Protein AF-A0A2W5L369-F1 (afdb_monomer)

pLDDT: mean 90.49, std 9.31, range [53.75, 98.62]

Radius of gyration: 20.97 Å; Cα contacts (8 Å, |Δi|>4): 209; chains: 1; bounding box: 45×43×58 Å

Structure (mmCIF, N/CA/C/O backbone):
data_AF-A0A2W5L369-F1
#
_entry.id   AF-A0A2W5L369-F1
#
loop_
_atom_site.group_PDB
_atom_site.id
_atom_site.type_symbol
_atom_site.label_atom_id
_atom_site.label_alt_id
_atom_site.label_comp_id
_atom_site.label_asym_id
_atom_site.label_entity_id
_atom_site.label_seq_id
_atom_site.pdbx_PDB_ins_code
_atom_site.Cartn_x
_atom_site.Cartn_y
_atom_site.Cartn_z
_atom_site.occupancy
_atom_site.B_iso_or_equiv
_atom_site.auth_seq_id
_atom_site.auth_comp_id
_atom_site.auth_asym_id
_atom_site.auth_atom_id
_atom_site.pdbx_PDB_model_num
ATOM 1 N N . MET A 1 1 ? 18.542 -19.675 -23.258 1.00 56.66 1 MET A N 1
ATOM 2 C CA . MET A 1 1 ? 17.584 -18.811 -23.980 1.00 56.66 1 MET A CA 1
ATOM 3 C C . MET A 1 1 ? 17.726 -17.398 -23.448 1.00 56.66 1 MET A C 1
ATOM 5 O O . MET A 1 1 ? 17.830 -17.238 -22.237 1.00 56.66 1 MET A O 1
ATOM 9 N N . THR A 1 2 ? 17.793 -16.405 -24.329 1.00 80.38 2 THR A N 1
ATOM 10 C CA . THR A 1 2 ? 17.807 -14.976 -23.982 1.00 80.38 2 THR A CA 1
ATOM 11 C C . THR A 1 2 ? 16.441 -14.569 -23.425 1.00 80.38 2 THR A C 1
ATOM 13 O O . THR A 1 2 ? 15.414 -15.014 -23.936 1.00 80.38 2 THR A O 1
ATOM 16 N N . LYS A 1 3 ? 16.419 -13.773 -22.350 1.00 89.75 3 LYS A N 1
ATOM 17 C CA . LYS A 1 3 ? 15.171 -13.277 -21.749 1.00 89.75 3 LYS A CA 1
ATOM 18 C C . LYS A 1 3 ? 14.525 -12.261 -22.709 1.00 89.75 3 LYS A C 1
ATOM 20 O O . LYS A 1 3 ? 15.259 -11.412 -23.211 1.00 89.75 3 LYS A O 1
ATOM 25 N N . PRO A 1 4 ? 13.208 -12.322 -22.982 1.00 94.25 4 PRO A N 1
ATOM 26 C CA . PRO A 1 4 ? 12.527 -11.275 -23.741 1.00 94.25 4 PRO A CA 1
ATOM 27 C C . PRO A 1 4 ? 12.642 -9.938 -23.004 1.00 94.25 4 PRO A C 1
ATOM 29 O O . PRO A 1 4 ? 12.399 -9.899 -21.799 1.00 94.25 4 PRO A O 1
ATOM 32 N N . ILE A 1 5 ? 12.996 -8.868 -23.713 1.00 96.56 5 ILE A N 1
ATOM 33 C CA . ILE A 1 5 ? 13.105 -7.507 -23.168 1.00 96.56 5 ILE A CA 1
ATOM 34 C C . ILE A 1 5 ? 11.954 -6.670 -23.730 1.00 96.56 5 ILE A C 1
ATOM 36 O O . ILE A 1 5 ? 11.619 -6.795 -24.911 1.00 96.56 5 ILE A O 1
ATOM 40 N N . LEU A 1 6 ? 11.321 -5.853 -22.889 1.00 96.44 6 LEU A N 1
ATOM 41 C CA . LEU A 1 6 ? 10.297 -4.907 -23.326 1.00 96.44 6 LEU A CA 1
ATOM 42 C C . LEU A 1 6 ? 10.905 -3.782 -24.172 1.00 96.44 6 LEU A C 1
ATOM 44 O O . LEU A 1 6 ? 12.043 -3.380 -23.930 1.00 96.44 6 LEU A O 1
ATOM 48 N N . PRO A 1 7 ? 10.144 -3.203 -25.116 1.00 96.19 7 PRO A N 1
ATOM 49 C CA . PRO A 1 7 ? 10.520 -1.925 -25.704 1.00 96.19 7 PRO A CA 1
ATOM 50 C C . PRO A 1 7 ? 10.733 -0.868 -24.615 1.00 96.19 7 PRO A C 1
ATOM 52 O O . PRO A 1 7 ? 9.966 -0.804 -23.652 1.00 96.19 7 PRO A O 1
ATOM 55 N N . GLY A 1 8 ? 11.747 -0.018 -24.788 1.00 94.94 8 GLY A N 1
ATOM 56 C CA . GLY A 1 8 ? 12.106 0.999 -23.794 1.00 94.94 8 GLY A CA 1
ATOM 57 C C . GLY A 1 8 ? 10.968 1.972 -23.479 1.00 94.94 8 GLY A C 1
ATOM 58 O O . GLY A 1 8 ? 10.791 2.335 -22.323 1.00 94.94 8 GLY A O 1
ATOM 59 N N . GLU A 1 9 ? 10.146 2.328 -24.471 1.00 94.12 9 GLU A N 1
ATOM 60 C CA . GLU A 1 9 ? 8.961 3.180 -24.275 1.00 94.12 9 GLU A CA 1
ATOM 61 C C . GLU A 1 9 ? 7.914 2.530 -23.356 1.00 94.12 9 GLU A C 1
ATOM 63 O O . GLU A 1 9 ? 7.368 3.189 -22.475 1.00 94.12 9 GLU A O 1
ATOM 68 N N . VAL A 1 10 ? 7.698 1.217 -23.498 1.00 95.12 10 VAL A N 1
ATOM 69 C CA . VAL A 1 10 ? 6.780 0.452 -22.646 1.00 95.12 10 VAL A CA 1
ATOM 70 C C . VAL A 1 10 ? 7.359 0.367 -21.238 1.00 95.12 10 VAL A C 1
ATOM 72 O O . VAL A 1 10 ? 6.656 0.630 -20.271 1.00 95.12 10 VAL A O 1
ATOM 75 N N . ALA A 1 11 ? 8.646 0.029 -21.106 1.00 96.62 11 ALA A N 1
ATOM 76 C CA . ALA A 1 11 ? 9.306 -0.059 -19.805 1.00 96.62 11 ALA A CA 1
ATOM 77 C C . ALA A 1 11 ? 9.299 1.288 -19.060 1.00 96.62 11 ALA A C 1
ATOM 79 O O . ALA A 1 11 ? 9.037 1.308 -17.860 1.00 96.62 11 ALA A O 1
ATOM 80 N N . ALA A 1 12 ? 9.522 2.401 -19.766 1.00 95.81 12 ALA A N 1
ATOM 81 C CA . ALA A 1 12 ? 9.452 3.748 -19.207 1.00 95.81 12 ALA A CA 1
ATOM 82 C C . ALA A 1 12 ? 8.038 4.096 -18.718 1.00 95.81 12 ALA A C 1
ATOM 84 O O . ALA A 1 12 ? 7.892 4.566 -17.596 1.00 95.81 12 ALA A O 1
ATOM 85 N N . ALA A 1 13 ? 6.998 3.793 -19.503 1.00 95.56 13 ALA A N 1
ATOM 86 C CA . ALA A 1 13 ? 5.615 4.064 -19.110 1.00 95.56 13 ALA A CA 1
ATOM 87 C C . ALA A 1 13 ? 5.177 3.285 -17.853 1.00 95.56 13 ALA A C 1
ATOM 89 O O . ALA A 1 13 ? 4.389 3.787 -17.063 1.00 95.56 13 ALA A O 1
ATOM 90 N N . ILE A 1 14 ? 5.684 2.065 -17.641 1.00 95.81 14 ILE A N 1
ATOM 91 C CA . ILE A 1 14 ? 5.319 1.237 -16.475 1.00 95.81 14 ILE A CA 1
ATOM 92 C C . ILE A 1 14 ? 5.879 1.791 -15.163 1.00 95.81 14 ILE A C 1
ATOM 94 O O . ILE A 1 14 ? 5.264 1.603 -14.111 1.00 95.81 14 ILE A O 1
ATOM 98 N N . VAL A 1 15 ? 7.050 2.427 -15.211 1.00 95.56 15 VAL A N 1
ATOM 99 C CA . VAL A 1 15 ? 7.723 2.964 -14.021 1.00 95.56 15 VAL A CA 1
ATOM 100 C C . VAL A 1 15 ? 7.412 4.439 -13.767 1.00 95.56 15 VAL A C 1
ATOM 102 O O . VAL A 1 15 ? 7.758 4.955 -12.708 1.00 95.56 15 VAL A O 1
ATOM 105 N N . ASP A 1 16 ? 6.770 5.114 -14.722 1.00 93.94 16 ASP A N 1
ATOM 106 C CA . ASP A 1 16 ? 6.382 6.516 -14.612 1.00 93.94 16 ASP A CA 1
ATOM 107 C C . ASP A 1 16 ? 5.050 6.656 -13.848 1.00 93.94 16 ASP A C 1
ATOM 109 O O . ASP A 1 16 ? 4.009 6.237 -14.361 1.00 93.94 16 ASP A O 1
ATOM 113 N N . PRO A 1 17 ? 5.027 7.267 -12.647 1.00 91.12 17 PRO A N 1
ATOM 114 C CA . PRO A 1 17 ? 3.786 7.484 -11.907 1.00 91.12 17 PRO A CA 1
ATOM 115 C C . PRO A 1 17 ? 2.778 8.360 -12.670 1.00 91.12 17 PRO A C 1
ATOM 117 O O . PRO A 1 17 ? 1.572 8.158 -12.526 1.00 91.12 17 PRO A O 1
ATOM 120 N N . VAL A 1 18 ? 3.232 9.285 -13.526 1.00 91.88 18 VAL A N 1
ATOM 121 C CA . VAL A 1 18 ? 2.346 10.162 -14.313 1.00 91.88 18 VAL A CA 1
ATOM 122 C C . VAL A 1 18 ? 1.534 9.355 -15.326 1.00 91.88 18 VAL A C 1
ATOM 124 O O . VAL A 1 18 ? 0.365 9.668 -15.570 1.00 91.88 18 VAL A O 1
ATOM 127 N N . ALA A 1 19 ? 2.102 8.274 -15.867 1.00 94.69 19 ALA A N 1
ATOM 128 C CA . ALA A 1 19 ? 1.412 7.406 -16.816 1.00 94.69 19 ALA A CA 1
ATOM 129 C C . ALA A 1 19 ? 0.152 6.758 -16.211 1.00 94.69 19 ALA A C 1
ATOM 131 O O . ALA A 1 19 ? -0.819 6.525 -16.928 1.00 94.69 19 ALA A O 1
ATOM 132 N N . TYR A 1 20 ? 0.109 6.531 -14.893 1.00 93.88 20 TYR A N 1
ATOM 133 C CA . TYR A 1 20 ? -1.069 5.974 -14.212 1.00 93.88 20 TYR A CA 1
ATOM 134 C C . TYR A 1 20 ? -2.235 6.971 -14.119 1.00 93.88 20 TYR A C 1
ATOM 136 O O . TYR A 1 20 ? -3.388 6.549 -14.044 1.00 93.88 20 TYR A O 1
ATOM 144 N N . GLY A 1 21 ? -1.957 8.279 -14.197 1.00 92.69 21 GLY A N 1
ATOM 145 C CA . GLY A 1 21 ? -2.976 9.315 -14.400 1.00 92.69 21 GLY A CA 1
ATOM 146 C C . GLY A 1 21 ? -3.446 9.427 -15.858 1.00 92.69 21 GLY A C 1
ATOM 147 O O . GLY A 1 21 ? -4.529 9.939 -16.128 1.00 92.69 21 GLY A O 1
ATOM 148 N N . GLN A 1 22 ? -2.663 8.906 -16.807 1.00 95.12 22 GLN A N 1
ATOM 149 C CA . GLN A 1 22 ? -2.964 8.873 -18.242 1.00 95.12 22 GLN A CA 1
ATOM 150 C C . GLN A 1 22 ? -3.553 7.513 -18.643 1.00 95.12 22 GLN A C 1
ATOM 152 O O . GLN A 1 22 ? -2.982 6.772 -19.447 1.00 95.12 22 GLN A O 1
ATOM 157 N N . TRP A 1 23 ? -4.712 7.196 -18.058 1.00 93.69 23 TRP A N 1
ATOM 158 C CA . TRP A 1 23 ? -5.336 5.869 -18.078 1.00 93.69 23 TRP A CA 1
ATOM 159 C C . TRP A 1 23 ? -5.328 5.176 -19.450 1.00 93.69 23 TRP A C 1
ATOM 161 O O . TRP A 1 23 ? -4.800 4.071 -19.573 1.00 93.69 23 TRP A O 1
ATOM 171 N N . ASP A 1 24 ? -5.866 5.826 -20.487 1.00 97.31 24 ASP A N 1
ATOM 172 C CA . ASP A 1 24 ? -6.003 5.219 -21.817 1.00 97.31 24 ASP A CA 1
ATOM 173 C C . ASP A 1 24 ? -4.640 4.912 -22.455 1.00 97.31 24 ASP A C 1
ATOM 175 O O . ASP A 1 24 ? -4.414 3.803 -22.941 1.00 97.31 24 ASP A O 1
ATOM 179 N N . ALA A 1 25 ? -3.694 5.853 -22.376 1.00 96.06 25 ALA A N 1
ATOM 180 C CA . ALA A 1 25 ? -2.364 5.694 -22.957 1.00 96.06 25 ALA A CA 1
ATOM 181 C C . ALA A 1 25 ? -1.589 4.537 -22.304 1.00 96.06 25 ALA A C 1
ATOM 183 O O . ALA A 1 25 ? -1.001 3.706 -23.001 1.00 96.06 25 ALA A O 1
ATOM 184 N N . LEU A 1 26 ? -1.624 4.433 -20.970 1.00 97.06 26 LEU A N 1
ATOM 185 C CA . LEU A 1 26 ? -1.004 3.314 -20.258 1.00 97.06 26 LEU A CA 1
ATOM 186 C C . LEU A 1 26 ? -1.695 1.984 -20.597 1.00 97.06 26 LEU A C 1
ATOM 188 O O . LEU A 1 26 ? -1.032 0.960 -20.791 1.00 97.06 26 LEU A O 1
ATOM 192 N N . HIS A 1 27 ? -3.025 1.980 -20.701 1.00 97.12 27 HIS A N 1
ATOM 193 C CA . HIS A 1 27 ? -3.785 0.779 -21.033 1.00 97.12 27 HIS A CA 1
ATOM 194 C C . HIS A 1 27 ? -3.509 0.265 -22.449 1.00 97.12 27 HIS A C 1
ATOM 196 O O . HIS A 1 27 ? -3.454 -0.958 -22.626 1.00 97.12 27 HIS A O 1
AT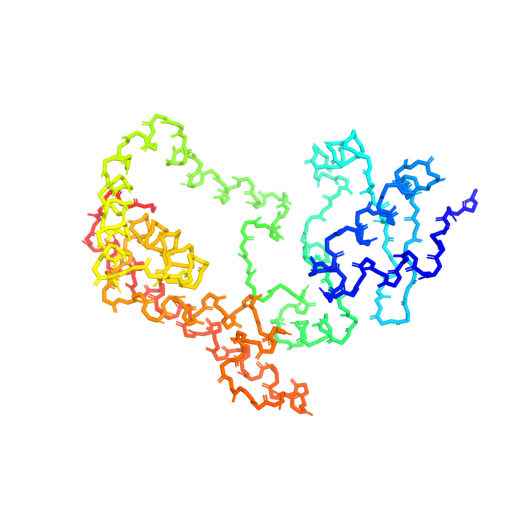OM 202 N N . ASP A 1 28 ? -3.265 1.148 -23.417 1.00 97.38 28 ASP A N 1
ATOM 203 C CA . ASP A 1 28 ? -2.837 0.780 -24.769 1.00 97.38 28 ASP A CA 1
ATOM 204 C C . ASP A 1 28 ? -1.466 0.086 -24.755 1.00 97.38 28 ASP A C 1
ATOM 206 O O . ASP A 1 28 ? -1.302 -0.988 -25.347 1.00 97.38 28 ASP A O 1
ATOM 210 N N . GLN A 1 29 ? -0.501 0.620 -23.998 1.00 96.25 29 GLN A N 1
ATOM 211 C CA . GLN A 1 29 ? 0.820 0.000 -23.824 1.00 96.25 29 GLN A CA 1
ATOM 212 C C . GLN A 1 29 ? 0.717 -1.373 -23.143 1.00 96.25 29 GLN A C 1
ATOM 214 O O . GLN A 1 29 ? 1.307 -2.361 -23.593 1.00 96.25 29 GLN A O 1
ATOM 219 N N . LEU A 1 30 ? -0.099 -1.482 -22.091 1.00 97.00 30 LEU A N 1
ATOM 220 C CA . LEU A 1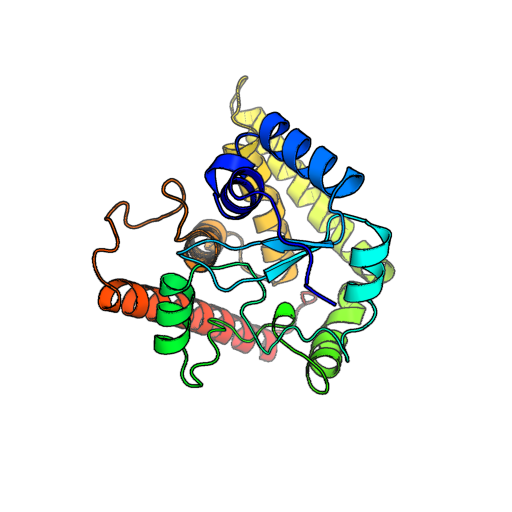 30 ? -0.361 -2.749 -21.408 1.00 97.00 30 LEU A CA 1
ATOM 221 C C . LEU A 1 30 ? -1.095 -3.754 -22.311 1.00 97.00 30 LEU A C 1
ATOM 223 O O . LEU A 1 30 ? -0.846 -4.959 -22.224 1.00 97.00 30 LEU A O 1
ATOM 227 N N . ALA A 1 31 ? -1.996 -3.297 -23.185 1.00 97.56 31 ALA A N 1
ATOM 228 C CA . ALA A 1 31 ? -2.680 -4.146 -24.157 1.00 97.56 31 ALA A CA 1
ATOM 229 C C . ALA A 1 31 ? -1.704 -4.696 -25.199 1.00 97.56 31 ALA A C 1
ATOM 231 O O . ALA A 1 31 ? -1.719 -5.901 -25.480 1.00 97.56 31 ALA A O 1
ATOM 232 N N . TRP A 1 32 ? -0.810 -3.847 -25.704 1.00 96.50 32 TRP A N 1
ATOM 233 C CA . TRP A 1 32 ? 0.281 -4.270 -26.570 1.00 96.50 32 TRP A CA 1
ATOM 234 C C . TRP A 1 32 ? 1.178 -5.302 -25.873 1.00 96.50 32 TRP A C 1
ATOM 236 O O . TRP A 1 32 ? 1.413 -6.379 -26.431 1.00 96.50 32 TRP A O 1
ATOM 246 N N . ALA A 1 33 ? 1.600 -5.042 -24.629 1.00 97.06 33 ALA A N 1
ATOM 247 C CA . ALA A 1 33 ? 2.445 -5.955 -23.861 1.00 97.06 33 ALA A CA 1
ATOM 248 C C . ALA A 1 33 ? 1.763 -7.319 -23.669 1.00 97.06 33 ALA A C 1
ATOM 250 O O . ALA A 1 33 ? 2.350 -8.347 -24.000 1.00 97.06 33 ALA A O 1
ATOM 251 N N . ARG A 1 34 ? 0.480 -7.361 -23.280 1.00 97.38 34 ARG A N 1
ATOM 252 C CA . ARG A 1 34 ? -0.299 -8.617 -23.182 1.00 97.38 34 ARG A CA 1
ATOM 253 C C . ARG A 1 34 ? -0.313 -9.427 -24.479 1.00 97.38 34 ARG A C 1
ATOM 255 O O . ARG A 1 34 ? -0.271 -10.665 -24.443 1.00 97.38 34 ARG A O 1
ATOM 262 N N . ALA A 1 35 ? -0.406 -8.741 -25.616 1.00 97.31 35 ALA A N 1
ATOM 263 C CA . ALA A 1 35 ? -0.508 -9.364 -26.929 1.00 97.31 35 ALA A CA 1
ATOM 264 C C . ALA A 1 35 ? 0.847 -9.824 -27.488 1.00 97.31 35 ALA A C 1
ATOM 266 O O . ALA A 1 35 ? 0.908 -10.870 -28.135 1.00 97.31 35 ALA A O 1
ATOM 267 N N . LYS A 1 36 ? 1.918 -9.052 -27.269 1.00 96.69 36 LYS A N 1
ATOM 268 C CA . LYS A 1 36 ? 3.211 -9.218 -27.958 1.00 96.69 36 LYS A CA 1
ATOM 269 C C . LYS A 1 36 ? 4.355 -9.660 -27.049 1.00 96.69 36 LYS A C 1
ATOM 271 O O . LYS A 1 36 ? 5.227 -10.391 -27.506 1.00 96.69 36 LYS A O 1
ATOM 276 N N . ALA A 1 37 ? 4.338 -9.258 -25.783 1.00 96.12 37 ALA A N 1
ATOM 277 C CA . ALA A 1 37 ? 5.391 -9.520 -24.804 1.00 96.12 37 ALA A CA 1
ATOM 278 C C . ALA A 1 37 ? 4.794 -9.766 -23.399 1.00 96.12 37 ALA A C 1
ATOM 280 O O . ALA A 1 37 ? 5.072 -9.012 -22.468 1.00 96.12 37 ALA A O 1
ATOM 281 N N . PRO A 1 38 ? 3.934 -10.793 -23.225 1.00 96.44 38 PRO A N 1
ATOM 282 C CA . PRO A 1 38 ? 3.125 -10.940 -22.012 1.00 96.44 38 PRO A CA 1
ATOM 283 C C . PRO A 1 38 ? 3.928 -11.196 -20.732 1.00 96.44 38 PRO A C 1
ATOM 285 O O . PRO A 1 38 ? 3.430 -10.921 -19.638 1.00 96.44 38 PRO A O 1
ATOM 288 N N . LEU A 1 39 ? 5.143 -11.719 -20.907 1.00 97.62 39 LEU A N 1
ATOM 289 C CA . LEU A 1 39 ? 6.163 -11.918 -19.892 1.00 97.62 39 LEU A CA 1
ATOM 290 C C . LEU A 1 39 ? 7.509 -11.485 -20.486 1.00 97.62 39 LEU A C 1
ATOM 292 O O . LEU A 1 39 ? 8.083 -12.191 -21.320 1.00 97.62 39 LEU A O 1
ATOM 296 N N . ALA A 1 40 ? 7.993 -10.318 -20.078 1.00 97.94 40 ALA A N 1
ATOM 297 C CA . ALA A 1 40 ? 9.246 -9.742 -20.554 1.00 97.94 40 ALA A CA 1
ATOM 298 C C . ALA A 1 40 ? 9.901 -8.900 -19.454 1.00 97.94 40 ALA A C 1
ATOM 300 O O . ALA A 1 40 ? 9.239 -8.477 -18.509 1.00 97.94 40 ALA A O 1
ATOM 301 N N . VAL A 1 41 ? 11.208 -8.687 -19.558 1.00 98.19 41 VAL A N 1
ATOM 302 C CA . VAL A 1 41 ? 11.969 -7.867 -18.614 1.00 98.19 41 VAL A CA 1
ATOM 303 C C . VAL A 1 41 ? 11.807 -6.395 -18.988 1.00 98.19 41 VAL A C 1
ATOM 305 O O . VAL A 1 41 ? 12.062 -6.014 -20.130 1.00 98.19 41 VAL A O 1
ATOM 308 N N . ALA A 1 42 ? 11.380 -5.582 -18.028 1.00 97.75 42 ALA A N 1
ATOM 309 C CA . ALA A 1 42 ? 11.457 -4.132 -18.075 1.00 97.75 42 ALA A CA 1
ATOM 310 C C . ALA A 1 42 ? 12.852 -3.696 -17.612 1.00 97.75 42 ALA A C 1
ATOM 312 O O . ALA A 1 42 ? 13.304 -4.095 -16.537 1.00 97.75 42 ALA A O 1
ATOM 313 N N . GLU A 1 43 ? 13.520 -2.877 -18.418 1.00 97.38 43 GLU A N 1
ATOM 314 C CA . GLU A 1 43 ? 14.801 -2.262 -18.076 1.00 97.38 43 GLU A CA 1
ATOM 315 C C . GLU A 1 43 ? 14.640 -0.743 -18.105 1.00 97.38 43 GLU A C 1
ATOM 317 O O . GLU A 1 43 ? 14.110 -0.180 -19.063 1.00 97.38 43 GLU A O 1
ATOM 322 N N . ASN A 1 44 ? 15.089 -0.083 -17.043 1.00 96.56 44 ASN A N 1
ATOM 323 C CA . ASN A 1 44 ? 15.106 1.368 -16.916 1.00 96.56 44 ASN A CA 1
ATOM 324 C C . ASN A 1 44 ? 16.358 1.771 -16.104 1.00 96.56 44 ASN A C 1
ATOM 326 O O . ASN A 1 44 ? 16.707 1.039 -15.175 1.00 96.56 44 ASN A O 1
ATOM 330 N N . PRO A 1 45 ? 17.058 2.877 -16.432 1.00 95.56 45 PRO A N 1
ATOM 331 C CA . PRO A 1 45 ? 18.269 3.288 -15.715 1.00 95.56 45 PRO A CA 1
ATOM 332 C C . PRO A 1 45 ? 18.101 3.430 -14.196 1.00 95.56 45 PRO A C 1
ATOM 334 O O . PRO A 1 45 ? 19.014 3.048 -13.457 1.00 95.56 45 PRO A O 1
ATOM 337 N N . ASP A 1 46 ? 16.934 3.900 -13.751 1.00 95.94 46 ASP A N 1
ATOM 338 C CA . ASP A 1 46 ? 16.660 4.256 -12.356 1.00 95.94 46 ASP A CA 1
ATOM 339 C C . ASP A 1 46 ? 16.137 3.072 -11.529 1.00 95.94 46 ASP A C 1
ATOM 341 O O . ASP A 1 46 ? 16.106 3.136 -10.301 1.00 95.94 46 ASP A O 1
ATOM 345 N N . PHE A 1 47 ? 15.752 1.968 -12.177 1.00 96.75 47 PHE A N 1
ATOM 346 C CA . PHE A 1 47 ? 15.135 0.805 -11.535 1.00 96.75 47 PHE A CA 1
ATOM 347 C C . PHE A 1 47 ? 15.989 -0.455 -11.705 1.00 96.75 47 PHE A C 1
ATOM 349 O O . PHE A 1 47 ? 16.728 -0.635 -12.676 1.00 96.75 47 PHE A O 1
ATOM 356 N N . ASP A 1 48 ? 15.879 -1.380 -10.757 1.00 95.56 48 ASP A N 1
ATOM 357 C CA . ASP A 1 48 ? 16.371 -2.738 -10.973 1.00 95.56 48 ASP A CA 1
ATOM 358 C C . ASP A 1 48 ? 15.522 -3.435 -12.049 1.00 95.56 48 ASP A C 1
ATOM 360 O O . ASP A 1 48 ? 14.298 -3.307 -12.019 1.00 95.56 48 ASP A O 1
ATOM 364 N N . PRO A 1 49 ? 16.120 -4.191 -12.994 1.00 96.31 49 PRO A N 1
ATOM 365 C CA . PRO A 1 49 ? 15.346 -4.905 -14.001 1.00 96.31 49 PRO A CA 1
ATOM 366 C C . PRO A 1 49 ? 14.336 -5.864 -13.368 1.00 96.31 49 PRO A C 1
ATOM 368 O O . PRO A 1 49 ? 14.694 -6.698 -12.531 1.00 96.31 49 PRO A O 1
ATOM 371 N N . PHE A 1 50 ? 13.084 -5.799 -13.813 1.00 96.88 50 PHE A N 1
ATOM 372 C CA . PHE A 1 50 ? 11.999 -6.622 -13.281 1.00 96.88 50 PHE A CA 1
ATOM 373 C C . PHE A 1 50 ? 11.189 -7.270 -14.399 1.00 96.88 50 PHE A C 1
ATOM 375 O O . PHE A 1 50 ? 11.146 -6.794 -15.530 1.00 96.88 50 PHE A O 1
ATOM 382 N N . TRP A 1 5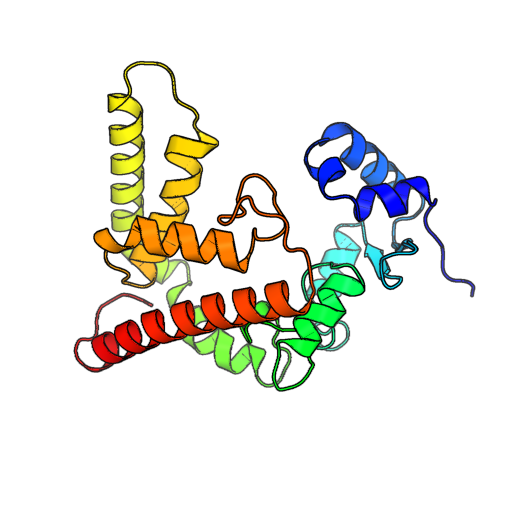1 ? 10.541 -8.392 -14.095 1.00 97.75 51 TRP A N 1
ATOM 383 C CA . TRP A 1 51 ? 9.611 -9.013 -15.033 1.00 97.75 51 TRP A CA 1
ATOM 384 C C . TRP A 1 51 ? 8.280 -8.271 -15.005 1.00 97.75 51 TRP A C 1
ATOM 386 O O . TRP A 1 51 ? 7.626 -8.221 -13.966 1.00 97.75 51 TRP A O 1
ATOM 396 N N . LEU A 1 52 ? 7.847 -7.760 -16.154 1.00 98.06 52 LEU A N 1
ATOM 397 C CA . LEU A 1 52 ? 6.470 -7.333 -16.337 1.00 98.06 52 LEU A CA 1
ATOM 398 C C . LEU A 1 52 ? 5.618 -8.556 -16.680 1.00 98.06 52 LEU A C 1
ATOM 400 O O . LEU A 1 52 ? 5.840 -9.224 -17.694 1.00 98.06 52 LEU A O 1
ATOM 404 N N . VAL A 1 53 ? 4.624 -8.823 -15.838 1.00 98.19 53 VAL A N 1
ATOM 405 C CA . VAL A 1 53 ? 3.657 -9.907 -16.021 1.00 98.19 53 VAL A CA 1
ATOM 406 C C . VAL A 1 53 ? 2.302 -9.285 -16.297 1.00 98.19 53 VAL A C 1
ATOM 408 O O . VAL A 1 53 ? 1.746 -8.595 -15.449 1.00 98.19 53 VAL A O 1
ATOM 411 N N . THR A 1 54 ? 1.762 -9.510 -17.492 1.00 97.88 54 THR A N 1
ATOM 412 C CA . THR A 1 54 ? 0.556 -8.786 -17.933 1.00 97.88 54 THR A CA 1
ATOM 413 C C . THR A 1 54 ? -0.666 -9.676 -18.137 1.00 97.88 54 THR A C 1
ATOM 415 O O . THR A 1 54 ? -1.788 -9.176 -18.252 1.00 97.88 54 THR A O 1
ATOM 418 N N . ARG A 1 55 ? -0.491 -11.003 -18.180 1.00 97.81 55 ARG A N 1
ATOM 419 C CA . ARG A 1 55 ? -1.606 -11.946 -18.312 1.00 97.81 55 ARG A CA 1
ATOM 420 C C . ARG A 1 55 ? -2.155 -12.323 -16.950 1.00 97.81 55 ARG A C 1
ATOM 422 O O . ARG A 1 55 ? -1.421 -12.765 -16.074 1.00 97.81 55 ARG A O 1
ATOM 429 N N . HIS A 1 56 ? -3.479 -12.273 -16.835 1.00 98.50 56 HIS A N 1
ATOM 430 C CA . HIS A 1 56 ? -4.201 -12.714 -15.644 1.00 98.50 56 HIS A CA 1
ATOM 431 C C . HIS A 1 56 ? -3.791 -14.126 -15.190 1.00 98.50 56 HIS A C 1
ATOM 433 O O . HIS A 1 56 ? -3.549 -14.341 -14.009 1.00 98.50 56 HIS A O 1
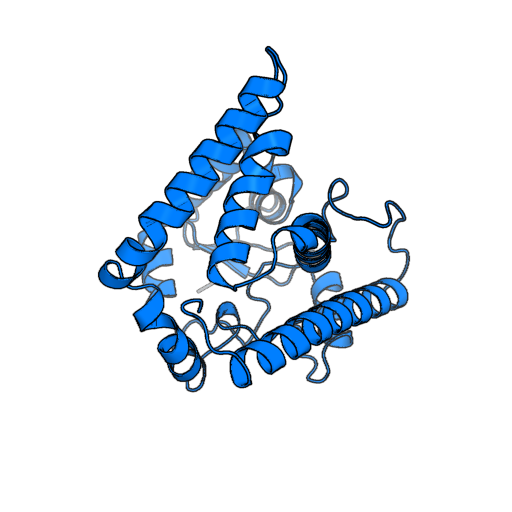ATOM 439 N N . ALA A 1 57 ? -3.677 -15.088 -16.115 1.00 98.31 57 ALA A N 1
ATOM 440 C CA . ALA A 1 57 ? -3.307 -16.463 -15.770 1.00 98.31 57 ALA A CA 1
ATOM 441 C C . ALA A 1 57 ? -1.915 -16.560 -15.117 1.00 98.31 57 ALA A C 1
ATOM 443 O O . ALA A 1 57 ? -1.755 -17.293 -14.143 1.00 98.31 57 ALA A O 1
ATOM 444 N N . ASP A 1 58 ? -0.949 -15.784 -15.612 1.00 98.38 58 ASP A N 1
ATOM 445 C CA . ASP A 1 58 ? 0.426 -15.783 -15.111 1.00 98.38 58 ASP A CA 1
ATOM 446 C C . ASP A 1 58 ? 0.513 -15.075 -13.753 1.00 98.38 58 ASP A C 1
ATOM 448 O O . ASP A 1 58 ? 1.135 -15.596 -12.830 1.00 98.38 58 ASP A O 1
ATOM 452 N N . ILE A 1 59 ? -0.196 -13.950 -13.588 1.00 98.44 59 ILE A N 1
ATOM 453 C CA . ILE A 1 59 ? -0.336 -13.260 -12.295 1.00 98.44 59 ILE A CA 1
ATOM 454 C C . ILE A 1 59 ? -0.928 -14.219 -11.256 1.00 98.44 59 ILE A C 1
ATOM 456 O O . ILE A 1 59 ? -0.355 -14.406 -10.188 1.00 98.44 59 ILE A O 1
ATOM 460 N N . MET A 1 60 ? -2.027 -14.904 -11.586 1.00 98.62 60 MET A N 1
ATOM 461 C CA . MET A 1 60 ? -2.664 -15.856 -10.673 1.00 98.62 60 MET A CA 1
ATOM 462 C C . MET A 1 60 ? -1.779 -17.062 -10.348 1.00 98.62 60 MET A C 1
ATOM 464 O O . MET A 1 60 ? -1.878 -17.594 -9.244 1.00 98.62 60 MET A O 1
ATOM 468 N N . ALA A 1 61 ? -0.952 -17.525 -11.290 1.00 98.44 61 ALA A N 1
ATOM 469 C CA . ALA A 1 61 ? 0.002 -18.601 -11.042 1.00 98.44 61 ALA A CA 1
ATOM 470 C C . ALA A 1 61 ? 1.093 -18.156 -10.055 1.00 98.44 61 ALA A C 1
ATOM 472 O O . ALA A 1 61 ? 1.365 -18.872 -9.095 1.00 98.44 61 ALA A O 1
ATOM 473 N N . ILE A 1 62 ? 1.645 -16.954 -10.247 1.00 98.12 62 ILE A N 1
ATOM 474 C CA . ILE A 1 62 ? 2.646 -16.345 -9.360 1.00 98.12 62 ILE A CA 1
ATOM 475 C C . ILE A 1 62 ? 2.071 -16.129 -7.958 1.00 98.12 62 ILE A C 1
ATOM 477 O O . ILE A 1 62 ? 2.635 -16.612 -6.980 1.00 98.12 62 ILE A O 1
ATOM 481 N N . SER A 1 63 ? 0.904 -15.487 -7.849 1.00 97.81 63 SER A N 1
ATOM 482 C CA . SER A 1 63 ? 0.271 -15.172 -6.560 1.00 97.81 63 SER A CA 1
ATOM 483 C C . SER A 1 63 ? -0.126 -16.406 -5.739 1.00 97.81 63 SER A C 1
ATOM 485 O O . SER A 1 63 ? -0.379 -16.288 -4.542 1.00 97.81 63 SER A O 1
ATOM 487 N N . LYS A 1 64 ? -0.213 -17.590 -6.361 1.00 98.00 64 LYS A N 1
ATOM 488 C CA . LYS A 1 64 ? -0.521 -18.863 -5.689 1.00 98.00 64 LYS A CA 1
ATOM 489 C C . LYS A 1 64 ? 0.719 -19.660 -5.273 1.00 98.00 64 LYS A C 1
ATOM 491 O O . LYS A 1 64 ? 0.556 -20.664 -4.583 1.00 98.00 64 LYS A O 1
ATOM 496 N N . ASP A 1 65 ? 1.921 -19.237 -5.664 1.00 97.88 65 ASP A N 1
ATOM 497 C CA . ASP A 1 65 ? 3.182 -19.930 -5.374 1.00 97.88 65 ASP A CA 1
ATOM 498 C C . ASP A 1 65 ? 4.143 -19.046 -4.547 1.00 97.88 65 ASP A C 1
ATOM 500 O O . ASP A 1 65 ? 5.213 -18.654 -5.023 1.00 97.88 65 ASP A O 1
ATOM 504 N N . PRO A 1 66 ? 3.795 -18.728 -3.283 1.00 95.69 66 PRO A N 1
ATOM 505 C CA . PRO A 1 66 ? 4.621 -17.871 -2.427 1.00 95.69 66 PRO A CA 1
ATOM 506 C C . PRO A 1 66 ? 5.947 -18.528 -2.010 1.00 95.69 66 PRO A C 1
ATOM 508 O O . PRO A 1 66 ? 6.829 -17.862 -1.485 1.00 95.69 66 PRO A O 1
ATOM 511 N N . GLN A 1 67 ? 6.113 -19.841 -2.226 1.00 94.88 67 GLN A N 1
ATOM 512 C CA . GLN A 1 67 ? 7.390 -20.523 -1.985 1.00 94.88 67 GLN A CA 1
ATOM 513 C C . GLN A 1 67 ? 8.421 -20.168 -3.060 1.00 94.88 67 GLN A C 1
ATOM 515 O O . GLN A 1 67 ? 9.619 -20.120 -2.784 1.00 94.88 67 GLN A O 1
ATOM 520 N N . ARG A 1 68 ? 7.960 -19.919 -4.290 1.00 96.38 68 ARG A N 1
ATOM 521 C CA . ARG A 1 68 ? 8.810 -19.513 -5.409 1.00 96.38 68 ARG A CA 1
ATOM 522 C C . ARG A 1 68 ? 8.892 -18.000 -5.577 1.00 96.38 68 ARG A C 1
ATOM 524 O O . ARG A 1 68 ? 9.931 -17.500 -6.008 1.00 96.38 68 ARG A O 1
ATOM 531 N N . PHE A 1 69 ? 7.813 -17.288 -5.271 1.00 96.56 69 PHE A N 1
ATOM 532 C CA . PHE A 1 69 ? 7.700 -15.841 -5.434 1.00 96.56 69 PHE A CA 1
ATOM 533 C C . PHE A 1 69 ? 7.523 -15.182 -4.067 1.00 96.56 69 PHE A C 1
ATOM 535 O O . PHE A 1 69 ? 6.406 -15.000 -3.594 1.00 96.56 69 PHE A O 1
ATOM 542 N N . ALA A 1 70 ? 8.655 -14.879 -3.436 1.00 95.00 70 ALA A N 1
ATOM 543 C CA . ALA A 1 70 ? 8.726 -14.331 -2.088 1.00 95.00 70 ALA A CA 1
ATOM 544 C C . ALA A 1 70 ? 8.390 -12.831 -2.044 1.00 95.00 70 ALA A C 1
ATOM 546 O O . ALA A 1 70 ? 8.814 -12.065 -2.915 1.00 95.00 70 ALA A O 1
ATOM 547 N N . ASN A 1 71 ? 7.696 -12.410 -0.990 1.00 94.38 71 ASN A N 1
ATOM 548 C CA . ASN A 1 71 ? 7.303 -11.025 -0.739 1.00 94.38 71 ASN A CA 1
ATOM 549 C C . ASN A 1 71 ? 8.368 -10.226 0.024 1.00 94.38 71 ASN A C 1
ATOM 551 O O . ASN A 1 71 ? 8.513 -9.026 -0.199 1.00 94.38 71 ASN A O 1
ATOM 555 N N . GLY A 1 72 ? 9.090 -10.871 0.942 1.00 90.12 72 GLY A N 1
ATOM 556 C CA . GLY A 1 72 ? 9.965 -10.222 1.919 1.00 90.12 72 GLY A CA 1
ATOM 557 C C . GLY A 1 72 ? 11.405 -10.005 1.460 1.00 90.12 72 GLY A C 1
ATOM 558 O O . GLY A 1 72 ? 12.182 -9.377 2.174 1.00 90.12 72 GLY A O 1
ATOM 559 N N . VAL A 1 73 ? 11.789 -10.502 0.280 1.00 88.19 73 VAL A N 1
ATOM 560 C CA . VAL A 1 73 ? 13.176 -10.417 -0.227 1.00 88.19 73 VAL A CA 1
ATOM 561 C C . VAL A 1 73 ? 13.496 -9.047 -0.839 1.00 88.19 73 VAL A C 1
ATOM 563 O O . VAL A 1 73 ? 14.631 -8.575 -0.758 1.00 88.19 73 VAL A O 1
ATOM 566 N N . ARG A 1 74 ? 12.510 -8.413 -1.475 1.00 89.38 74 ARG A N 1
ATOM 567 C CA . ARG A 1 74 ? 12.611 -7.103 -2.137 1.00 89.38 74 ARG A CA 1
ATOM 568 C C . ARG A 1 74 ? 11.394 -6.248 -1.777 1.00 89.38 74 ARG A C 1
ATOM 570 O O . ARG A 1 74 ? 10.416 -6.812 -1.287 1.00 89.38 74 ARG A O 1
ATOM 577 N N . PRO A 1 75 ? 11.421 -4.925 -2.018 1.00 89.19 75 PRO A N 1
ATOM 578 C CA . PRO A 1 75 ? 10.249 -4.080 -1.821 1.00 89.19 75 PRO A CA 1
ATOM 579 C C . PRO A 1 75 ? 9.008 -4.659 -2.512 1.00 89.19 75 PRO A C 1
ATOM 581 O O . PRO A 1 75 ? 9.050 -5.028 -3.685 1.00 89.19 75 PRO A O 1
ATOM 584 N N . THR A 1 76 ? 7.898 -4.757 -1.779 1.00 90.31 76 THR A N 1
ATOM 585 C CA . THR A 1 76 ? 6.640 -5.317 -2.307 1.00 90.31 76 THR A CA 1
ATOM 586 C C . THR A 1 76 ? 5.899 -4.340 -3.230 1.00 90.31 76 THR A C 1
ATOM 588 O O . THR A 1 76 ? 4.994 -4.734 -3.961 1.00 90.31 76 THR A O 1
ATOM 591 N N . VAL A 1 77 ? 6.299 -3.067 -3.210 1.00 89.88 77 VAL A N 1
ATOM 592 C CA . VAL A 1 77 ? 5.873 -2.022 -4.144 1.00 89.88 77 VAL A CA 1
ATOM 593 C C . VAL A 1 77 ? 7.090 -1.623 -4.967 1.00 89.88 77 VAL A C 1
ATOM 595 O O . VAL A 1 77 ? 8.187 -1.491 -4.423 1.00 89.88 77 VAL A O 1
ATOM 598 N N . LEU A 1 78 ? 6.899 -1.452 -6.275 1.00 91.88 78 LEU A N 1
ATOM 599 C CA . LEU A 1 78 ? 7.969 -1.033 -7.171 1.00 91.88 78 LEU A CA 1
ATOM 600 C C . LEU A 1 78 ? 8.513 0.333 -6.734 1.00 91.88 78 LEU A C 1
ATOM 602 O O . LEU A 1 78 ? 7.753 1.276 -6.534 1.00 91.88 78 LEU A O 1
ATOM 606 N N . THR A 1 79 ? 9.831 0.428 -6.604 1.00 90.69 79 THR A N 1
ATOM 607 C CA . THR A 1 79 ? 10.538 1.654 -6.234 1.00 90.69 79 THR A CA 1
ATOM 608 C C . THR A 1 79 ? 11.832 1.757 -7.035 1.00 90.69 79 THR A C 1
ATOM 610 O O . THR A 1 79 ? 12.351 0.741 -7.509 1.00 90.69 79 THR A O 1
ATOM 613 N N . ASN A 1 80 ? 12.324 2.977 -7.236 1.00 93.50 80 ASN A N 1
ATOM 614 C CA . ASN A 1 80 ? 13.601 3.200 -7.904 1.00 93.50 80 ASN A CA 1
ATOM 615 C C . ASN A 1 80 ? 14.768 2.890 -6.947 1.00 93.50 80 ASN A C 1
ATOM 617 O O . ASN A 1 80 ? 14.587 2.706 -5.740 1.00 93.50 80 ASN A O 1
ATOM 621 N N . ARG A 1 81 ? 15.987 2.825 -7.484 1.00 94.31 81 ARG A N 1
ATOM 622 C CA . ARG A 1 81 ? 17.186 2.473 -6.708 1.00 94.31 81 ARG A CA 1
ATOM 623 C C . ARG A 1 81 ? 17.459 3.444 -5.562 1.00 94.31 81 ARG A C 1
ATOM 625 O O . ARG A 1 81 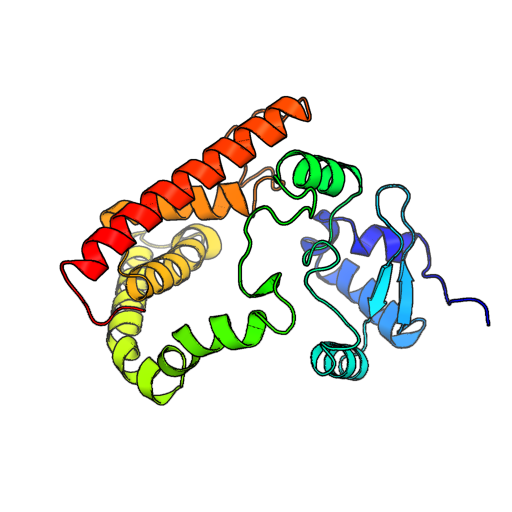? 17.858 3.001 -4.489 1.00 94.31 81 ARG A O 1
ATOM 632 N N . ASP A 1 82 ? 17.211 4.736 -5.765 1.00 91.25 82 ASP A N 1
ATOM 633 C CA . ASP A 1 82 ? 17.412 5.758 -4.734 1.00 91.25 82 ASP A CA 1
ATOM 634 C C . ASP A 1 82 ? 16.407 5.603 -3.587 1.00 91.25 82 ASP A C 1
ATOM 636 O O . ASP A 1 82 ? 16.791 5.614 -2.417 1.00 91.25 82 ASP A O 1
ATOM 640 N N . GLY A 1 83 ? 15.128 5.387 -3.908 1.00 89.12 83 GLY A N 1
ATOM 641 C CA . GLY A 1 83 ? 14.074 5.123 -2.933 1.00 89.12 83 GLY A CA 1
ATOM 642 C C . GLY A 1 83 ? 14.333 3.844 -2.139 1.00 89.12 83 GLY A C 1
ATOM 643 O O . GLY A 1 83 ? 14.207 3.844 -0.914 1.00 89.12 83 GLY A O 1
ATOM 644 N N . GLU A 1 84 ? 14.773 2.773 -2.808 1.00 91.44 84 GLU A N 1
ATOM 645 C CA . GLU A 1 84 ? 15.191 1.539 -2.136 1.00 91.44 84 GLU A CA 1
ATOM 646 C C . GLU A 1 84 ? 16.401 1.775 -1.220 1.00 91.44 84 GLU A C 1
ATOM 648 O O . GLU A 1 84 ? 16.404 1.304 -0.083 1.00 91.44 84 GLU A O 1
ATOM 653 N N . ALA A 1 85 ? 17.412 2.525 -1.670 1.00 91.88 85 ALA A N 1
ATOM 654 C CA . ALA A 1 85 ? 18.593 2.839 -0.867 1.00 91.88 85 ALA A CA 1
ATOM 655 C C . ALA A 1 85 ? 18.239 3.653 0.387 1.00 91.88 85 ALA A C 1
ATOM 657 O O . ALA A 1 85 ? 18.719 3.336 1.477 1.00 91.88 85 ALA A O 1
ATOM 658 N N . ILE A 1 86 ? 17.357 4.649 0.253 1.00 90.12 86 ILE A N 1
ATOM 659 C CA . ILE A 1 86 ? 16.828 5.439 1.373 1.00 90.12 86 ILE A CA 1
ATOM 660 C C . ILE A 1 86 ? 16.073 4.539 2.355 1.00 90.12 86 ILE A C 1
ATOM 662 O O . ILE A 1 86 ? 16.346 4.582 3.554 1.00 90.12 86 ILE A O 1
ATOM 666 N N . ALA A 1 87 ? 15.155 3.698 1.866 1.00 88.88 87 ALA A N 1
ATOM 667 C CA . ALA A 1 87 ? 14.377 2.805 2.720 1.00 88.88 87 ALA A CA 1
ATOM 668 C C . ALA A 1 87 ? 15.280 1.815 3.466 1.00 88.88 87 ALA A C 1
ATOM 670 O O . ALA A 1 87 ? 15.136 1.627 4.672 1.00 88.88 87 ALA A O 1
ATOM 671 N N . ARG A 1 88 ? 16.265 1.227 2.778 1.00 90.81 88 ARG A N 1
ATOM 672 C CA . ARG A 1 88 ? 17.249 0.324 3.384 1.00 90.81 88 ARG A CA 1
ATOM 673 C C . ARG A 1 88 ? 18.053 1.029 4.478 1.00 90.81 88 ARG A C 1
ATOM 675 O O . ARG A 1 88 ? 18.102 0.516 5.592 1.00 90.81 88 ARG A O 1
ATOM 682 N N . ALA A 1 89 ? 18.563 2.232 4.212 1.00 90.25 89 ALA A N 1
ATOM 683 C CA . ALA A 1 89 ? 19.296 3.035 5.192 1.00 90.25 89 ALA A CA 1
ATOM 684 C C . ALA A 1 89 ? 18.443 3.476 6.399 1.00 90.25 89 ALA A C 1
ATOM 686 O O . ALA A 1 89 ? 18.980 3.656 7.491 1.00 90.25 89 ALA A O 1
ATOM 687 N N . ALA A 1 90 ? 17.126 3.633 6.223 1.00 86.44 90 ALA A N 1
ATOM 688 C CA . ALA A 1 90 ? 16.191 3.943 7.305 1.00 86.44 90 ALA A CA 1
ATOM 689 C C . ALA A 1 90 ? 15.812 2.716 8.160 1.00 86.44 90 ALA A C 1
ATOM 691 O O . ALA A 1 90 ? 15.358 2.871 9.292 1.00 86.44 90 ALA A O 1
ATOM 692 N N . THR A 1 91 ? 15.995 1.493 7.650 1.00 84.62 91 THR A N 1
ATOM 693 C CA . THR A 1 91 ? 15.592 0.256 8.344 1.00 84.62 91 THR A CA 1
ATOM 694 C C . THR A 1 91 ? 16.747 -0.389 9.120 1.00 84.62 91 THR A C 1
ATOM 696 O O . THR A 1 91 ? 17.814 -0.605 8.545 1.00 84.62 91 THR A O 1
ATOM 699 N N . PRO A 1 92 ? 16.558 -0.810 10.390 1.00 81.56 92 PRO A N 1
ATOM 700 C CA . PRO A 1 92 ? 17.632 -1.400 11.200 1.00 81.56 92 PRO A CA 1
ATOM 701 C C . PRO A 1 92 ? 18.306 -2.637 10.585 1.00 81.56 92 PRO A C 1
ATOM 703 O O . PRO A 1 92 ? 19.495 -2.861 10.793 1.00 81.56 92 PRO A O 1
ATOM 706 N N . ASN A 1 93 ? 17.551 -3.436 9.823 1.00 84.94 93 ASN A N 1
ATOM 707 C CA . ASN A 1 93 ? 18.040 -4.664 9.186 1.00 84.94 93 ASN A CA 1
ATOM 708 C C . ASN A 1 93 ? 18.458 -4.463 7.723 1.00 84.94 93 ASN A C 1
ATOM 710 O O . ASN A 1 93 ? 18.804 -5.437 7.053 1.00 84.94 93 ASN A O 1
ATOM 714 N N . ASN A 1 94 ? 18.414 -3.225 7.217 1.00 85.50 94 ASN A N 1
ATOM 715 C CA . ASN A 1 94 ? 18.727 -2.883 5.831 1.00 85.50 94 ASN A CA 1
ATOM 716 C C . ASN A 1 94 ? 17.889 -3.670 4.799 1.00 85.50 94 ASN A C 1
ATOM 718 O O . ASN A 1 94 ? 18.346 -3.927 3.682 1.00 85.50 94 ASN A O 1
ATOM 722 N N . ASP A 1 95 ? 16.676 -4.088 5.171 1.00 85.38 95 ASP A N 1
ATOM 723 C CA . ASP A 1 95 ? 15.777 -4.889 4.332 1.00 85.38 95 ASP A CA 1
ATOM 724 C C . ASP A 1 95 ? 14.891 -4.026 3.420 1.00 85.38 95 ASP A C 1
ATOM 726 O O . ASP A 1 95 ? 14.387 -4.529 2.417 1.00 85.38 95 ASP A O 1
ATOM 730 N N . GLY A 1 96 ? 14.793 -2.722 3.703 1.00 85.81 96 GLY A N 1
ATOM 731 C CA . GLY A 1 96 ? 14.006 -1.766 2.925 1.00 85.81 96 GLY A CA 1
ATOM 732 C C . GLY A 1 96 ? 12.515 -1.783 3.265 1.00 85.81 96 GLY A C 1
ATOM 733 O O . GLY A 1 96 ? 11.741 -1.055 2.644 1.00 85.81 96 GLY A O 1
ATOM 734 N N . HIS A 1 97 ? 12.098 -2.575 4.256 1.00 87.94 97 HIS A N 1
ATOM 735 C CA . HIS A 1 97 ? 10.712 -2.637 4.708 1.00 87.94 97 HIS A CA 1
ATOM 736 C C . HIS A 1 97 ? 10.498 -1.660 5.861 1.00 87.94 97 HIS A C 1
ATOM 738 O O . HIS A 1 97 ? 10.727 -1.991 7.022 1.00 87.94 97 HIS A O 1
ATOM 744 N N . LEU A 1 98 ? 10.022 -0.453 5.537 1.00 83.50 98 LEU A N 1
ATOM 745 C CA . LEU A 1 98 ? 9.751 0.612 6.517 1.00 83.50 98 LEU A CA 1
ATOM 746 C C . LEU A 1 98 ? 8.865 0.146 7.683 1.00 83.50 98 LEU A C 1
ATOM 748 O O . LEU A 1 98 ? 9.047 0.574 8.818 1.00 83.50 98 LEU A O 1
ATOM 752 N N . VAL A 1 99 ? 7.919 -0.752 7.399 1.00 85.00 99 VAL A N 1
ATOM 753 C CA . VAL A 1 99 ? 7.103 -1.438 8.400 1.00 85.00 99 VAL A CA 1
ATOM 754 C C . VAL A 1 99 ? 7.055 -2.917 8.051 1.00 85.00 99 VAL A C 1
ATOM 756 O O . VAL A 1 99 ? 6.762 -3.294 6.914 1.00 85.00 99 VAL A O 1
ATOM 759 N N . ARG A 1 100 ? 7.278 -3.777 9.046 1.00 87.31 100 ARG A N 1
ATOM 760 C CA . ARG A 1 100 ? 7.129 -5.227 8.896 1.00 87.31 100 ARG A CA 1
ATOM 761 C C . ARG A 1 100 ? 5.663 -5.641 9.075 1.00 87.31 100 ARG A C 1
ATOM 763 O O . ARG A 1 100 ? 5.283 -6.150 10.129 1.00 87.31 100 ARG A O 1
ATOM 770 N N . SER A 1 101 ? 4.836 -5.416 8.055 1.00 91.38 101 SER A N 1
ATOM 771 C CA . SER A 1 101 ? 3.421 -5.820 8.037 1.00 91.38 101 SER A CA 1
ATOM 772 C C . SER A 1 10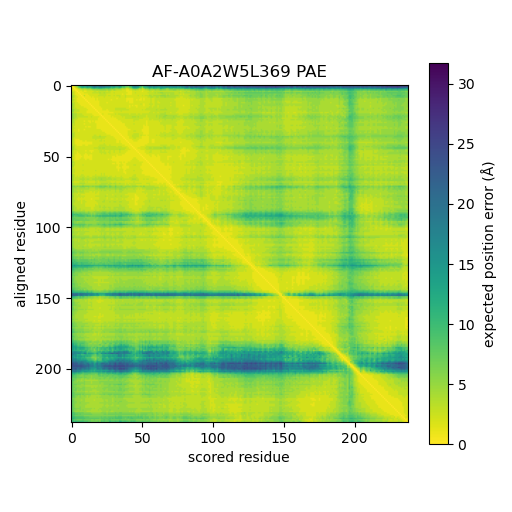1 ? 3.212 -7.147 7.291 1.00 91.38 101 SER A C 1
ATOM 774 O O . SER A 1 101 ? 4.145 -7.683 6.696 1.00 91.38 101 SER A O 1
ATOM 776 N N . LEU A 1 102 ? 1.988 -7.697 7.306 1.00 95.00 102 LEU A N 1
ATOM 777 C CA . LEU A 1 102 ? 1.674 -8.984 6.661 1.00 95.00 102 LEU A CA 1
ATOM 778 C C . LEU A 1 102 ? 2.100 -9.043 5.186 1.00 95.00 102 LEU A C 1
ATOM 780 O O . LEU A 1 102 ? 2.492 -10.110 4.727 1.00 95.00 102 LEU A O 1
ATOM 784 N N . VAL A 1 103 ? 2.029 -7.930 4.446 1.00 94.31 103 VAL A N 1
ATOM 785 C CA . VAL A 1 103 ? 2.297 -7.922 2.996 1.00 94.31 103 VAL A CA 1
ATOM 786 C C . VAL A 1 103 ? 3.782 -8.108 2.655 1.00 94.31 103 VAL A C 1
ATOM 788 O O . VAL A 1 103 ? 4.086 -8.589 1.565 1.00 94.31 103 VAL A O 1
ATOM 791 N N . GLN A 1 104 ? 4.689 -7.793 3.590 1.00 93.50 104 GLN A N 1
ATOM 792 C CA . GLN A 1 104 ? 6.137 -8.010 3.465 1.00 93.50 104 GLN A CA 1
ATOM 793 C C . GLN A 1 104 ? 6.599 -9.358 4.053 1.00 93.50 104 GLN A C 1
ATOM 795 O O . GLN A 1 104 ? 7.791 -9.658 4.047 1.00 93.50 104 GLN A O 1
ATOM 800 N N . MET A 1 105 ? 5.700 -10.167 4.624 1.00 95.19 105 MET A N 1
ATOM 801 C CA . MET A 1 105 ? 6.075 -11.419 5.288 1.00 95.19 105 MET A CA 1
ATOM 802 C C . MET A 1 105 ? 5.969 -12.622 4.349 1.00 95.19 105 MET A C 1
ATOM 804 O O . MET A 1 105 ? 4.974 -12.790 3.651 1.00 95.19 105 MET A O 1
ATOM 808 N N . ASP A 1 106 ? 6.937 -13.532 4.463 1.00 95.75 106 ASP A N 1
ATOM 809 C CA . ASP A 1 106 ? 6.884 -14.885 3.901 1.00 95.75 106 ASP A CA 1
ATOM 810 C C . ASP A 1 106 ? 6.709 -15.948 5.003 1.00 95.75 106 ASP A C 1
ATOM 812 O O . ASP A 1 106 ? 6.624 -15.655 6.203 1.00 95.75 106 ASP A O 1
ATOM 816 N N . ALA A 1 107 ? 6.636 -17.221 4.606 1.00 94.88 107 ALA A N 1
ATOM 817 C CA . ALA A 1 107 ? 6.688 -18.337 5.546 1.00 94.88 107 ALA A CA 1
ATOM 818 C C . ALA A 1 107 ? 8.024 -18.349 6.331 1.00 94.88 107 ALA A C 1
ATOM 820 O O . ALA A 1 107 ? 9.066 -18.025 5.766 1.00 94.88 107 ALA A O 1
ATOM 821 N N . PRO A 1 108 ? 8.022 -18.752 7.619 1.00 94.62 108 PRO A N 1
ATOM 822 C CA . PRO A 1 108 ? 6.898 -19.315 8.375 1.00 94.62 108 PRO A CA 1
ATOM 823 C C . PRO A 1 108 ? 6.012 -18.269 9.070 1.00 94.62 108 PRO A C 1
ATOM 825 O O . PRO A 1 108 ? 5.017 -18.641 9.692 1.00 94.62 108 PRO A O 1
ATOM 828 N N . ASP A 1 109 ? 6.367 -16.988 9.016 1.00 96.12 109 ASP A N 1
ATOM 829 C CA . ASP A 1 109 ? 5.725 -15.966 9.840 1.00 96.12 109 ASP A CA 1
ATOM 830 C C . ASP A 1 109 ? 4.398 -15.492 9.259 1.00 96.12 109 ASP A C 1
ATOM 832 O O . ASP A 1 109 ? 3.427 -15.389 10.005 1.00 96.12 109 ASP A O 1
ATOM 836 N N . HIS A 1 110 ? 4.311 -15.300 7.940 1.00 97.19 110 HIS A N 1
ATOM 837 C CA . HIS A 1 110 ? 3.117 -14.762 7.283 1.00 97.19 110 HIS A CA 1
ATOM 838 C C . HIS A 1 110 ? 1.820 -15.443 7.740 1.00 97.19 110 HIS A C 1
ATOM 840 O O . HIS A 1 110 ? 0.875 -14.770 8.148 1.00 97.19 110 HIS A O 1
ATOM 846 N N . MET A 1 111 ? 1.780 -16.781 7.747 1.00 96.44 111 MET A N 1
ATOM 847 C CA . MET A 1 111 ? 0.574 -17.512 8.145 1.00 96.44 111 MET A CA 1
ATOM 848 C C . MET A 1 111 ? 0.254 -17.349 9.636 1.00 96.44 111 MET A C 1
ATOM 850 O O . MET A 1 111 ? -0.914 -17.231 9.993 1.00 96.44 111 MET A O 1
ATOM 854 N N . LYS A 1 112 ? 1.270 -17.294 10.510 1.00 97.25 112 LYS A N 1
ATOM 855 C CA . LYS A 1 112 ? 1.064 -17.097 11.954 1.00 97.25 112 LYS A CA 1
ATOM 856 C C . LYS A 1 112 ? 0.392 -15.755 12.229 1.00 97.25 112 LYS A C 1
ATOM 858 O O . LYS A 1 112 ? -0.579 -15.718 12.973 1.00 97.25 112 LYS A O 1
ATOM 863 N N . TYR A 1 113 ? 0.876 -14.684 11.598 1.00 96.94 113 TYR A N 1
ATOM 864 C CA . TYR A 1 113 ? 0.303 -13.344 11.749 1.00 96.94 113 TYR A CA 1
ATOM 865 C C . TYR A 1 113 ? -1.061 -13.226 11.062 1.00 96.94 113 TYR A C 1
ATOM 867 O O . TYR A 1 113 ? -1.995 -12.684 11.647 1.00 96.94 113 TYR A O 1
ATOM 875 N N . ARG A 1 114 ? -1.217 -13.791 9.857 1.00 96.94 114 ARG A N 1
ATOM 876 C CA . ARG A 1 114 ? -2.490 -13.797 9.122 1.00 96.94 114 ARG A CA 1
ATOM 877 C C . ARG A 1 114 ? -3.621 -14.451 9.911 1.00 96.94 114 ARG A C 1
ATOM 879 O O . ARG A 1 114 ? -4.738 -13.943 9.899 1.00 96.94 114 ARG A O 1
ATOM 886 N N . LEU A 1 115 ? -3.341 -15.555 10.600 1.00 96.88 115 LEU A N 1
ATOM 887 C CA . LEU A 1 115 ? -4.350 -16.284 11.370 1.00 96.88 115 LEU A CA 1
ATOM 888 C C . LEU A 1 115 ? -4.891 -15.497 12.573 1.00 96.88 115 LEU A C 1
ATOM 890 O O . LEU A 1 115 ? -6.006 -15.788 12.999 1.00 96.88 115 LEU A O 1
ATOM 894 N N . LEU A 1 116 ? -4.158 -14.500 13.087 1.00 96.19 116 LEU A N 1
ATOM 895 C CA . LEU A 1 116 ? -4.604 -13.680 14.222 1.00 96.19 116 LEU A CA 1
ATOM 896 C C . LEU A 1 116 ? -5.867 -12.877 13.892 1.00 96.19 116 LEU A C 1
ATOM 898 O O . LEU A 1 116 ? -6.745 -12.744 14.736 1.00 96.19 116 LEU A O 1
ATOM 902 N N . THR A 1 117 ? -5.975 -12.384 12.657 1.00 95.31 117 THR A N 1
ATOM 903 C CA . THR A 1 117 ? -7.069 -11.506 12.215 1.00 95.31 117 THR A CA 1
ATOM 904 C C . THR A 1 117 ? -8.008 -12.160 11.205 1.00 95.31 117 THR A C 1
ATOM 906 O O . THR A 1 117 ? -9.105 -11.659 10.959 1.00 95.31 117 THR A O 1
ATOM 909 N N . GLN A 1 118 ? -7.616 -13.294 10.612 1.00 95.25 118 GLN A N 1
ATOM 910 C CA . GLN A 1 118 ? -8.368 -13.930 9.528 1.00 95.25 118 GLN A CA 1
ATOM 911 C C . GLN A 1 118 ? -9.827 -14.210 9.893 1.00 95.25 118 GLN A C 1
ATOM 913 O O . GLN A 1 118 ? -10.706 -13.982 9.066 1.00 95.25 118 GLN A O 1
ATOM 918 N N . SER A 1 119 ? -10.088 -14.725 11.098 1.00 92.69 119 SER A N 1
ATOM 919 C CA . SER A 1 119 ? -11.447 -15.050 11.536 1.00 92.69 119 SER A CA 1
ATOM 920 C C . SER A 1 119 ? -12.328 -13.802 11.572 1.00 92.69 119 SER A C 1
ATOM 922 O O . SER A 1 119 ? -13.460 -13.856 11.095 1.00 92.69 119 SER A O 1
ATOM 924 N N . TRP A 1 120 ? -11.807 -12.678 12.064 1.00 93.44 120 TRP A N 1
ATOM 925 C CA . TRP A 1 120 ? -12.511 -11.401 12.160 1.00 93.44 120 TRP A CA 1
ATOM 926 C C . TRP A 1 120 ? -12.980 -10.906 10.782 1.00 93.44 120 TRP A C 1
ATOM 928 O O . TRP A 1 120 ? -14.133 -10.522 10.614 1.00 93.44 120 TRP A O 1
ATOM 938 N N . PHE A 1 121 ? -12.141 -11.056 9.753 1.00 93.75 121 PHE A N 1
ATOM 939 C CA . PHE A 1 121 ? -12.463 -10.665 8.375 1.00 93.75 121 PHE A CA 1
ATOM 940 C C . PHE A 1 121 ? -13.321 -11.675 7.585 1.00 93.75 121 PHE A C 1
ATOM 942 O O . PHE A 1 121 ? -13.567 -11.477 6.394 1.00 93.75 121 PHE A O 1
ATOM 949 N N . MET A 1 122 ? -13.799 -12.766 8.194 1.00 93.06 122 MET A N 1
ATOM 950 C CA . MET A 1 122 ? -14.680 -13.712 7.498 1.00 93.06 122 MET A CA 1
ATOM 951 C C . MET A 1 122 ? -16.091 -13.127 7.298 1.00 93.06 122 MET A C 1
ATOM 953 O O . MET A 1 122 ? -16.595 -12.439 8.187 1.00 93.06 122 MET A O 1
ATOM 957 N N . PRO A 1 123 ? -16.813 -13.484 6.212 1.00 92.38 123 PRO A N 1
ATOM 958 C CA . PRO A 1 123 ? -18.132 -12.916 5.905 1.00 92.38 123 PRO A CA 1
ATOM 959 C C . PRO A 1 123 ? -19.154 -12.982 7.047 1.00 92.38 123 PRO A C 1
ATOM 961 O O . PRO A 1 123 ? -19.995 -12.101 7.175 1.00 92.38 123 PRO A O 1
ATOM 964 N N . LYS A 1 124 ? -19.095 -14.022 7.890 1.00 89.62 124 LYS A N 1
ATOM 965 C CA . LYS A 1 124 ? -19.979 -14.160 9.056 1.00 89.62 124 LYS A CA 1
ATOM 966 C C . LYS A 1 124 ? -19.758 -13.047 10.088 1.00 89.62 124 LYS A C 1
ATOM 968 O O . LYS A 1 124 ? -20.738 -12.549 10.626 1.00 89.62 124 LYS A O 1
ATOM 973 N N . ASN A 1 125 ? -18.506 -12.680 10.348 1.00 86.62 125 ASN A N 1
ATOM 974 C CA . ASN A 1 125 ? -18.145 -11.668 11.339 1.00 86.62 125 ASN A CA 1
ATOM 975 C C . ASN A 1 125 ? -18.295 -10.256 10.765 1.00 86.62 125 ASN A C 1
ATOM 977 O O . ASN A 1 125 ? -18.769 -9.365 11.459 1.00 86.62 125 ASN A O 1
ATOM 981 N N . LEU A 1 126 ? -18.046 -10.079 9.463 1.00 88.25 126 LEU A N 1
ATOM 982 C CA . LEU A 1 126 ? -18.299 -8.804 8.788 1.00 88.25 126 LEU A CA 1
ATOM 983 C C . LEU A 1 126 ? -19.776 -8.373 8.820 1.00 88.25 126 LEU A C 1
ATOM 985 O O . LEU A 1 126 ? -20.059 -7.180 8.828 1.00 88.25 126 LEU A O 1
ATOM 989 N N . LYS A 1 127 ? -20.726 -9.316 8.914 1.00 86.06 127 LYS A N 1
ATOM 990 C CA . LYS A 1 127 ? -22.149 -8.987 9.120 1.00 86.06 127 LYS A CA 1
ATOM 991 C C . LYS A 1 127 ? -22.416 -8.237 10.426 1.00 86.06 127 LYS A C 1
ATOM 993 O O . LYS A 1 127 ? -23.387 -7.499 10.496 1.00 86.06 127 LYS A O 1
ATOM 998 N N . ILE A 1 128 ? -21.573 -8.416 11.445 1.00 82.19 128 ILE A N 1
ATOM 999 C CA . ILE A 1 128 ? -21.712 -7.733 12.740 1.00 82.19 128 ILE A CA 1
ATOM 1000 C C . ILE A 1 128 ? -21.369 -6.244 12.591 1.00 82.19 128 ILE A C 1
ATOM 1002 O O . ILE A 1 128 ? -22.025 -5.393 13.182 1.00 82.19 128 ILE A O 1
ATOM 1006 N N . VAL A 1 129 ? -20.380 -5.914 11.753 1.00 88.38 129 VAL A N 1
ATOM 1007 C CA . VAL A 1 129 ? -19.969 -4.522 11.496 1.00 88.38 129 VAL A CA 1
ATOM 1008 C C . VAL A 1 129 ? -20.742 -3.856 10.355 1.00 88.38 129 VAL A C 1
ATOM 1010 O O . VAL A 1 129 ? -20.603 -2.653 10.151 1.00 88.38 129 VAL A O 1
ATOM 1013 N N . GLU A 1 130 ? -21.588 -4.592 9.628 1.00 91.62 130 GLU A N 1
ATOM 1014 C CA . GLU A 1 130 ? -22.345 -4.063 8.487 1.00 91.62 130 GLU A CA 1
ATOM 1015 C C . GLU A 1 130 ? -23.211 -2.853 8.873 1.00 91.62 130 GLU A C 1
ATOM 1017 O O . GLU A 1 130 ? -23.215 -1.849 8.160 1.00 91.62 130 GLU A O 1
ATOM 1022 N N . ASP A 1 131 ? -23.894 -2.903 10.019 1.00 91.56 131 ASP A N 1
ATOM 1023 C CA . ASP A 1 131 ? -24.743 -1.800 10.487 1.00 91.56 131 ASP A CA 1
ATOM 1024 C C . ASP A 1 131 ? -23.927 -0.549 10.860 1.00 91.56 131 ASP A C 1
ATOM 1026 O O . ASP A 1 131 ? -24.346 0.581 10.579 1.00 91.56 131 ASP A O 1
ATOM 1030 N N . ARG A 1 132 ? -22.721 -0.733 11.418 1.00 91.75 132 ARG A N 1
ATOM 1031 C CA . ARG A 1 132 ? -21.771 0.359 11.703 1.00 91.75 132 ARG A CA 1
ATOM 1032 C C . ARG A 1 132 ? -21.287 0.997 10.401 1.00 91.75 132 ARG A C 1
ATOM 1034 O O . ARG A 1 132 ? -21.410 2.208 10.227 1.00 91.75 132 ARG A O 1
ATOM 1041 N N . ILE A 1 133 ? -20.862 0.183 9.433 1.00 95.31 133 ILE A N 1
ATOM 1042 C CA . ILE A 1 133 ? -20.442 0.639 8.098 1.00 95.31 133 ILE A CA 1
ATOM 1043 C C . ILE A 1 133 ? -21.583 1.381 7.389 1.00 95.31 133 ILE A C 1
ATOM 1045 O O . ILE A 1 133 ? -21.374 2.447 6.812 1.00 95.31 133 ILE A O 1
ATOM 1049 N N . ARG A 1 134 ? -22.815 0.865 7.469 1.00 96.50 134 ARG A N 1
ATOM 1050 C CA . ARG A 1 134 ? -24.005 1.504 6.890 1.00 96.50 134 ARG A CA 1
ATOM 1051 C C . ARG A 1 134 ? -24.289 2.862 7.527 1.00 96.50 134 ARG A C 1
ATOM 1053 O O . ARG A 1 134 ? -24.681 3.790 6.821 1.00 96.50 134 ARG A O 1
ATOM 1060 N N . THR A 1 135 ? -24.080 2.986 8.834 1.00 96.12 135 THR A N 1
ATOM 1061 C CA . THR A 1 135 ? -24.202 4.258 9.558 1.00 96.12 135 THR A CA 1
ATOM 1062 C C . THR A 1 135 ? -23.151 5.261 9.081 1.00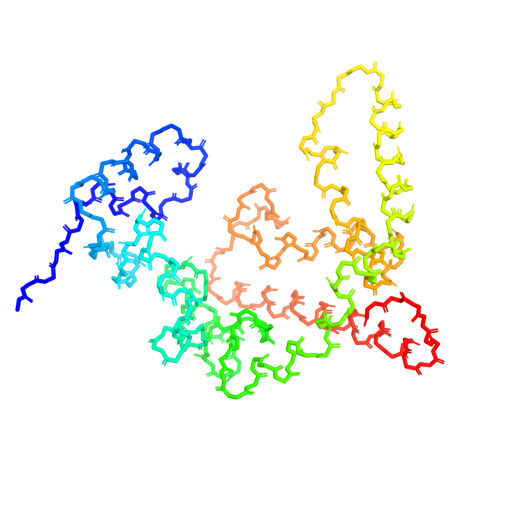 96.12 135 THR A C 1
ATOM 1064 O O . THR A 1 135 ? -23.497 6.394 8.752 1.00 96.12 135 THR A O 1
ATOM 1067 N N . LEU A 1 136 ? -21.892 4.834 8.939 1.00 96.81 136 LEU A N 1
ATOM 1068 C CA . LEU A 1 136 ? -20.814 5.668 8.396 1.00 96.81 136 LEU A CA 1
ATOM 1069 C C . LEU A 1 136 ? -21.087 6.101 6.950 1.00 96.81 136 LEU A C 1
ATOM 1071 O O . LEU A 1 136 ? -20.838 7.251 6.596 1.00 96.81 136 LEU A O 1
ATOM 1075 N N . ALA A 1 137 ? -21.633 5.208 6.121 1.00 97.88 137 ALA A N 1
ATOM 1076 C CA . ALA A 1 137 ? -22.000 5.522 4.745 1.00 97.88 137 ALA A CA 1
ATOM 1077 C C . ALA A 1 137 ? -23.097 6.595 4.689 1.00 97.88 137 ALA A C 1
ATOM 1079 O O . ALA A 1 137 ? -22.945 7.576 3.965 1.00 97.88 137 ALA A O 1
ATOM 1080 N N . ARG A 1 138 ? -24.164 6.455 5.494 1.00 97.75 138 ARG A N 1
ATOM 1081 C CA . ARG A 1 138 ? -25.225 7.472 5.607 1.00 97.75 138 ARG A CA 1
ATOM 1082 C C . ARG A 1 138 ? -24.652 8.820 6.032 1.00 97.75 138 ARG A C 1
ATOM 1084 O O . ARG A 1 138 ? -24.841 9.790 5.317 1.00 97.75 138 ARG A O 1
ATOM 1091 N N . ALA A 1 139 ? -23.844 8.847 7.091 1.00 96.25 139 ALA A N 1
ATOM 1092 C CA . ALA A 1 139 ? -23.227 10.078 7.583 1.00 96.25 139 ALA A CA 1
ATOM 1093 C C . ALA A 1 139 ? -22.271 10.743 6.572 1.00 96.25 139 ALA A C 1
ATOM 1095 O O . ALA A 1 139 ? -22.064 11.955 6.623 1.00 96.25 139 ALA A O 1
ATOM 1096 N N . SER A 1 140 ? -21.640 9.977 5.678 1.00 96.00 140 SER A N 1
ATOM 1097 C CA . SER A 1 140 ? -20.828 10.538 4.588 1.00 96.00 140 SER A CA 1
ATOM 1098 C C . SER A 1 140 ? -21.696 11.165 3.494 1.00 96.00 140 SER A C 1
ATOM 1100 O O . SER A 1 140 ? -21.349 12.226 2.985 1.00 96.00 140 SER A O 1
ATOM 1102 N N . ILE A 1 141 ? -22.838 10.553 3.164 1.00 95.81 141 ILE A N 1
ATOM 1103 C CA . ILE A 1 141 ? -23.797 11.118 2.206 1.00 95.81 141 ILE A CA 1
ATOM 1104 C C . ILE A 1 141 ? -24.518 12.335 2.789 1.00 95.81 141 ILE A C 1
ATOM 1106 O O . ILE A 1 141 ? -24.654 13.331 2.089 1.00 95.81 141 ILE A O 1
ATOM 1110 N N . ASP A 1 142 ? -24.918 12.302 4.059 1.00 95.56 142 ASP A N 1
ATOM 1111 C CA . ASP A 1 142 ? -25.563 13.439 4.724 1.00 95.56 142 ASP A CA 1
ATOM 1112 C C . ASP A 1 142 ? -24.644 14.675 4.691 1.00 95.56 142 ASP A C 1
ATOM 1114 O O . ASP A 1 142 ? -25.059 15.742 4.242 1.00 95.56 142 ASP A O 1
ATOM 1118 N N . ARG A 1 143 ? -23.353 14.500 5.013 1.00 92.94 143 ARG A N 1
ATOM 1119 C CA . ARG A 1 143 ? -22.330 15.557 4.895 1.00 92.94 143 ARG A CA 1
ATOM 1120 C C . ARG A 1 143 ? -22.146 16.076 3.471 1.00 92.94 143 ARG A C 1
ATOM 1122 O O . ARG A 1 143 ? -21.930 17.267 3.280 1.00 92.94 143 ARG A O 1
ATOM 1129 N N . MET A 1 144 ? -22.220 15.199 2.472 1.00 94.75 144 MET A N 1
ATOM 1130 C CA . MET A 1 144 ? -22.165 15.602 1.065 1.00 94.75 144 MET A CA 1
ATOM 1131 C C . MET A 1 144 ? -23.382 16.463 0.689 1.00 94.75 144 MET A C 1
ATOM 1133 O O . MET A 1 144 ? -23.236 17.476 0.011 1.00 94.75 144 MET A O 1
ATOM 1137 N N . LEU A 1 145 ? -24.583 16.092 1.147 1.00 93.88 145 LEU A N 1
ATOM 1138 C CA . LEU A 1 145 ? -25.823 16.822 0.860 1.00 93.88 145 LEU A CA 1
ATOM 1139 C C . LEU A 1 145 ? -25.856 18.212 1.515 1.00 93.88 145 LEU A C 1
ATOM 1141 O O . LEU A 1 145 ? -26.416 19.145 0.938 1.00 93.88 145 LEU A O 1
ATOM 1145 N N . GLU A 1 146 ? -25.219 18.376 2.675 1.00 93.31 146 GLU A N 1
ATOM 1146 C CA . GLU A 1 146 ? -25.073 19.669 3.359 1.00 93.31 146 GLU A CA 1
ATOM 1147 C C . GLU A 1 146 ? -24.261 20.701 2.553 1.00 93.31 146 GLU A C 1
ATOM 1149 O O . GLU A 1 146 ? -24.420 21.902 2.770 1.00 93.31 146 GLU A O 1
ATOM 1154 N N . GLN A 1 147 ? -23.439 20.271 1.587 1.00 88.62 147 GLN A N 1
ATOM 1155 C CA . GLN A 1 147 ? -22.624 21.168 0.751 1.00 88.62 147 GLN A CA 1
ATOM 1156 C C . GLN A 1 147 ? -23.435 21.917 -0.323 1.00 88.62 147 GLN A C 1
ATOM 1158 O O . GLN A 1 147 ? -22.928 22.854 -0.937 1.00 88.62 147 GLN A O 1
ATOM 1163 N N . GLY A 1 148 ? -24.712 21.568 -0.522 1.00 80.06 148 GLY A N 1
ATOM 1164 C CA . GLY A 1 148 ? -25.671 22.444 -1.201 1.00 80.06 148 GLY A CA 1
ATOM 1165 C C . GLY A 1 148 ? -25.606 22.494 -2.733 1.00 80.06 148 GLY A C 1
ATOM 1166 O O . GLY A 1 148 ? -26.189 23.408 -3.315 1.00 80.06 148 GLY A O 1
ATOM 1167 N N . GLY A 1 149 ? -24.964 21.532 -3.406 1.00 81.62 149 GLY A N 1
ATOM 1168 C CA . GLY A 1 149 ? -25.104 21.372 -4.860 1.00 81.62 149 GLY A CA 1
ATOM 1169 C C . GLY A 1 149 ? -23.960 20.625 -5.533 1.00 81.62 149 GLY A C 1
ATOM 1170 O O . GLY A 1 149 ? -24.157 19.517 -6.029 1.00 81.62 149 GLY A O 1
ATOM 1171 N N . GLU A 1 150 ? -22.775 21.233 -5.548 1.00 90.88 150 GLU A N 1
ATOM 1172 C CA . GLU A 1 150 ? -21.571 20.687 -6.181 1.00 90.88 150 GLU A CA 1
ATOM 1173 C C . GLU A 1 150 ? -20.568 20.229 -5.121 1.00 90.88 150 GLU A C 1
ATOM 1175 O O . GLU A 1 150 ? -20.385 20.883 -4.096 1.00 90.88 150 GLU A O 1
ATOM 1180 N N . THR A 1 151 ? -19.922 19.093 -5.370 1.00 92.88 151 THR A N 1
ATOM 1181 C CA . THR A 1 151 ? -18.965 18.471 -4.450 1.00 92.88 151 THR A CA 1
ATOM 1182 C C . THR A 1 151 ? -17.851 17.807 -5.250 1.00 92.88 151 THR A C 1
ATOM 1184 O O . THR A 1 151 ? -18.103 17.236 -6.317 1.00 92.88 151 THR A O 1
ATOM 1187 N N . ASP A 1 152 ? -16.622 17.859 -4.743 1.00 93.44 152 ASP A N 1
ATOM 1188 C CA . ASP A 1 152 ? -15.564 16.989 -5.239 1.00 93.44 152 ASP A CA 1
ATOM 1189 C C . ASP A 1 152 ? -15.724 15.641 -4.540 1.00 93.44 152 ASP A C 1
ATOM 1191 O O . ASP A 1 152 ? -15.289 15.448 -3.407 1.00 93.44 152 ASP A O 1
ATOM 1195 N N . PHE A 1 153 ? -16.372 14.688 -5.209 1.00 95.12 153 PHE A N 1
ATOM 1196 C CA . PHE A 1 153 ? -16.675 13.398 -4.595 1.00 95.12 153 PHE A CA 1
ATOM 1197 C C . PHE A 1 153 ? -15.414 12.644 -4.140 1.00 95.12 153 PHE A C 1
ATOM 1199 O O . PHE A 1 153 ? -15.459 11.929 -3.137 1.00 95.12 153 PHE A O 1
ATOM 1206 N N . ALA A 1 154 ? -14.288 12.793 -4.847 1.00 91.88 154 ALA A N 1
ATOM 1207 C CA . ALA A 1 154 ? -13.046 12.124 -4.482 1.00 91.88 154 ALA A CA 1
ATOM 1208 C C . ALA A 1 154 ? -12.483 12.704 -3.179 1.00 91.88 154 ALA A C 1
ATOM 1210 O O . ALA A 1 154 ? -12.244 11.958 -2.225 1.00 91.88 154 ALA A O 1
ATOM 1211 N N . ARG A 1 155 ? -12.337 14.030 -3.123 1.00 88.56 155 ARG A N 1
ATOM 1212 C CA . ARG A 1 155 ? -11.786 14.741 -1.965 1.00 88.56 155 ARG A CA 1
ATOM 1213 C C . ARG A 1 155 ? -12.733 14.729 -0.768 1.00 88.56 155 ARG A C 1
ATOM 1215 O O . ARG A 1 155 ? -12.317 14.407 0.338 1.00 88.56 155 ARG A O 1
ATOM 1222 N N . ASP A 1 156 ? -13.999 15.061 -0.987 1.00 90.12 156 ASP A N 1
ATOM 1223 C CA . ASP A 1 156 ? -14.940 15.402 0.081 1.00 90.12 156 ASP A CA 1
ATOM 1224 C C . ASP A 1 156 ? -15.693 14.168 0.624 1.00 90.12 156 ASP A C 1
ATOM 1226 O O . ASP A 1 156 ? -16.212 14.201 1.742 1.00 90.12 156 ASP A O 1
ATOM 1230 N N . VAL A 1 157 ? -15.718 13.050 -0.122 1.00 93.25 157 VAL A N 1
ATOM 1231 C CA . VAL A 1 157 ? -16.431 11.816 0.270 1.00 93.25 157 VAL A CA 1
ATOM 1232 C C . VAL A 1 157 ? -15.523 10.585 0.257 1.00 93.25 157 VAL A C 1
ATOM 1234 O O . VAL A 1 157 ? -15.356 9.926 1.290 1.00 93.25 157 VAL A O 1
ATOM 1237 N N . ALA A 1 158 ? -14.943 10.250 -0.896 1.00 93.69 158 ALA A N 1
ATOM 1238 C CA . ALA A 1 158 ? -14.258 8.976 -1.108 1.00 93.69 158 ALA A CA 1
ATOM 1239 C C . ALA A 1 158 ? -12.936 8.861 -0.338 1.00 93.69 158 ALA A C 1
ATOM 1241 O O . ALA A 1 158 ? -12.596 7.762 0.089 1.00 93.69 158 ALA A O 1
ATOM 1242 N N . ALA A 1 159 ? -12.224 9.966 -0.102 1.00 89.06 159 ALA A N 1
ATOM 1243 C CA . ALA A 1 159 ? -11.021 9.977 0.731 1.00 89.06 159 ALA A CA 1
ATOM 1244 C C . ALA A 1 159 ? -11.327 9.701 2.216 1.00 89.06 159 ALA A C 1
ATOM 1246 O O . ALA A 1 159 ? -10.526 9.089 2.922 1.00 89.06 159 ALA A O 1
ATOM 1247 N N . HIS A 1 160 ? -12.506 10.112 2.694 1.00 92.50 160 HIS A N 1
ATOM 1248 C CA . HIS A 1 160 ? -12.864 10.046 4.110 1.00 92.50 160 HIS A CA 1
ATOM 1249 C C . HIS A 1 160 ? -13.614 8.770 4.500 1.00 92.50 160 HIS A C 1
ATOM 1251 O O . HIS A 1 160 ? -13.395 8.225 5.581 1.00 92.50 160 HIS A O 1
ATOM 1257 N N . TYR A 1 161 ? -14.526 8.278 3.658 1.00 96.00 161 TYR A N 1
ATOM 1258 C CA . TYR A 1 161 ? -15.381 7.147 4.030 1.00 96.00 161 TYR A CA 1
ATOM 1259 C C . TYR A 1 161 ? -14.596 5.855 4.346 1.00 96.00 161 TYR A C 1
ATOM 1261 O O . TYR A 1 161 ? -14.801 5.308 5.432 1.00 96.00 161 TYR A O 1
ATOM 1269 N N . PRO A 1 162 ? -13.671 5.371 3.491 1.00 95.06 162 PRO A N 1
ATOM 1270 C CA . PRO A 1 162 ? -12.874 4.182 3.789 1.00 95.06 162 PRO A CA 1
ATOM 1271 C C . PRO A 1 162 ? -11.982 4.365 5.020 1.00 95.06 162 PRO A C 1
ATOM 1273 O O . PRO A 1 162 ? -11.824 3.422 5.794 1.00 95.06 162 PRO A O 1
ATOM 1276 N N . LEU A 1 163 ? -11.453 5.577 5.234 1.00 94.62 163 LEU A N 1
ATOM 1277 C CA . LEU A 1 163 ? -10.668 5.911 6.421 1.00 94.62 163 LEU A CA 1
ATOM 1278 C C . LEU A 1 163 ? -11.500 5.743 7.700 1.00 94.62 163 LEU A C 1
ATOM 1280 O O . LEU A 1 163 ? -11.082 5.056 8.626 1.00 94.62 163 LEU A O 1
ATOM 1284 N N . ARG A 1 164 ? -12.713 6.301 7.732 1.00 96.00 164 ARG A N 1
ATOM 1285 C CA . ARG A 1 164 ? -13.627 6.160 8.878 1.00 96.00 164 ARG A CA 1
ATOM 1286 C C . ARG A 1 164 ? -14.020 4.707 9.126 1.00 96.00 164 ARG A C 1
ATOM 1288 O O . ARG A 1 164 ? -14.126 4.299 10.276 1.00 96.00 164 ARG A O 1
ATOM 1295 N N . VAL A 1 165 ? -14.212 3.920 8.063 1.00 95.88 165 VAL A N 1
ATOM 1296 C CA . VAL A 1 165 ? -14.490 2.482 8.187 1.00 95.88 165 VAL A CA 1
ATOM 1297 C C . VAL A 1 165 ? -13.314 1.757 8.839 1.00 95.88 165 VAL A C 1
ATOM 1299 O O . VAL A 1 165 ? -13.529 1.021 9.795 1.00 95.88 165 VAL A O 1
ATOM 1302 N N . ILE A 1 166 ? -12.074 1.963 8.382 1.00 94.88 166 ILE A N 1
ATOM 1303 C CA . ILE A 1 166 ? -10.928 1.276 8.998 1.00 94.88 166 ILE A CA 1
ATOM 1304 C C . ILE A 1 166 ? -10.650 1.775 10.422 1.00 94.88 166 ILE A C 1
ATOM 1306 O O . ILE A 1 166 ? -10.291 0.971 11.276 1.00 94.88 166 ILE A O 1
ATOM 1310 N N . MET A 1 167 ? -10.882 3.059 10.709 1.00 95.69 167 MET A N 1
ATOM 1311 C CA . MET A 1 167 ? -10.808 3.600 12.068 1.00 95.69 167 MET A CA 1
ATOM 1312 C C . MET A 1 167 ? -11.800 2.905 13.004 1.00 95.69 167 MET A C 1
ATOM 1314 O O . MET A 1 167 ? -11.411 2.454 14.076 1.00 95.69 167 MET A O 1
ATOM 1318 N N . ASP A 1 168 ? -13.056 2.758 12.578 1.00 94.31 168 ASP A N 1
ATOM 1319 C CA . ASP A 1 168 ? -14.104 2.068 13.335 1.00 94.31 168 ASP A CA 1
ATOM 1320 C C . ASP A 1 168 ? -13.745 0.594 13.604 1.00 94.31 168 ASP A C 1
ATOM 1322 O O . ASP A 1 168 ? -13.918 0.103 14.722 1.00 94.31 168 ASP A O 1
ATOM 1326 N N . ILE A 1 169 ? -13.174 -0.090 12.607 1.00 93.88 169 ILE A N 1
ATOM 1327 C CA . ILE A 1 169 ? -12.698 -1.476 12.724 1.00 93.88 169 ILE A CA 1
ATOM 1328 C C . ILE A 1 169 ? -11.531 -1.594 13.712 1.00 93.88 169 ILE A C 1
ATOM 1330 O O . ILE A 1 169 ? -11.534 -2.510 14.526 1.00 93.88 169 ILE A O 1
ATOM 1334 N N . LEU A 1 170 ? -10.558 -0.678 13.651 1.00 94.50 170 LEU A N 1
ATOM 1335 C CA . LEU A 1 170 ? -9.385 -0.633 14.538 1.00 94.50 170 LEU A CA 1
ATOM 1336 C C . LEU A 1 170 ? -9.700 -0.069 15.931 1.00 94.50 170 LEU A C 1
ATOM 1338 O O . LEU A 1 170 ? -8.831 -0.052 16.801 1.00 94.50 170 LEU A O 1
ATOM 1342 N N . GLY A 1 171 ? -10.911 0.451 16.137 1.00 94.62 171 GLY A N 1
ATOM 1343 C CA . GLY A 1 171 ? -11.283 1.097 17.386 1.00 94.62 171 GLY A CA 1
ATOM 1344 C C . GLY A 1 171 ? -10.615 2.458 17.612 1.00 94.62 171 GLY A C 1
ATOM 1345 O O . GLY A 1 171 ? -10.500 2.910 18.757 1.00 94.62 171 GLY A O 1
ATOM 1346 N N . VAL A 1 172 ? -10.171 3.103 16.536 1.00 96.75 172 VAL A N 1
ATOM 1347 C CA . VAL A 1 172 ? -9.632 4.462 16.547 1.00 96.75 172 VAL A CA 1
ATOM 1348 C C . VAL A 1 172 ? -10.772 5.460 16.803 1.00 96.75 172 VAL A C 1
ATOM 1350 O O . VAL A 1 172 ? -11.792 5.400 16.108 1.00 96.75 172 VAL A O 1
ATOM 1353 N N . PRO A 1 173 ? -10.629 6.387 17.766 1.00 94.94 173 PRO A N 1
ATOM 1354 C CA . PRO A 1 173 ? -11.646 7.396 18.041 1.00 94.94 173 PRO A CA 1
ATOM 1355 C C . PRO A 1 173 ? -11.905 8.324 16.835 1.00 94.94 173 PRO A C 1
ATOM 1357 O O . PRO A 1 173 ? -10.956 8.704 16.145 1.00 94.94 173 PRO A O 1
ATOM 1360 N N . PRO A 1 174 ? -13.161 8.732 16.561 1.00 93.75 174 PRO A N 1
ATOM 1361 C CA . PRO A 1 174 ? -13.484 9.618 15.437 1.00 93.75 174 PRO A CA 1
ATOM 1362 C C . PRO A 1 174 ? -12.735 10.959 15.449 1.00 93.75 174 PRO A C 1
ATOM 1364 O O . PRO A 1 174 ? -12.431 11.505 14.391 1.00 93.75 174 PRO A O 1
ATOM 1367 N N . GLU A 1 175 ? -12.421 11.488 16.632 1.00 95.69 175 GLU A N 1
ATOM 1368 C CA . GLU A 1 175 ? -11.657 12.724 16.815 1.00 95.69 175 GLU A CA 1
ATOM 1369 C C . GLU A 1 175 ? -10.225 12.651 16.261 1.00 95.69 175 GLU A C 1
ATOM 1371 O O . GLU A 1 175 ? -9.654 13.685 15.914 1.00 95.69 175 GLU A O 1
ATOM 1376 N N . ASP A 1 176 ? -9.677 11.443 16.097 1.00 96.00 176 ASP A N 1
ATOM 1377 C CA . ASP A 1 176 ? -8.342 11.214 15.544 1.00 96.00 176 ASP A CA 1
ATOM 1378 C C . ASP A 1 176 ? -8.336 11.107 14.006 1.00 96.00 176 ASP A C 1
ATOM 1380 O O . ASP A 1 176 ? -7.277 10.891 13.411 1.00 96.00 176 ASP A O 1
ATOM 1384 N N . GLU A 1 177 ? -9.478 11.304 13.327 1.00 93.62 177 GLU A N 1
ATOM 1385 C CA . GLU A 1 177 ? -9.575 11.262 11.855 1.00 93.62 177 GLU A CA 1
ATOM 1386 C C . GLU A 1 177 ? -8.519 12.144 11.160 1.00 93.62 177 GLU A C 1
ATOM 1388 O O . GLU A 1 177 ? -7.823 11.631 10.278 1.00 93.62 177 GLU A O 1
ATOM 1393 N N . PRO A 1 178 ? -8.295 13.418 11.559 1.00 90.62 178 PRO A N 1
ATOM 1394 C CA . PRO A 1 178 ? -7.269 14.251 10.931 1.00 90.62 178 PRO A CA 1
ATOM 1395 C C . PRO A 1 178 ? -5.858 13.672 11.081 1.00 90.62 178 PRO A C 1
ATOM 1397 O O . PRO A 1 178 ? -5.035 13.783 10.171 1.00 90.62 178 PRO A O 1
ATOM 1400 N N . ARG A 1 179 ? -5.575 13.026 12.220 1.00 89.19 179 ARG A N 1
ATOM 1401 C CA . ARG A 1 179 ? -4.280 12.400 12.494 1.00 89.19 179 ARG A CA 1
ATOM 1402 C C . ARG A 1 179 ? -4.087 11.139 11.658 1.00 89.19 179 ARG A C 1
ATOM 1404 O O . ARG A 1 179 ? -3.012 10.949 11.099 1.00 89.19 179 ARG A O 1
ATOM 1411 N N . MET A 1 180 ? -5.110 10.295 11.537 1.00 90.69 180 MET A N 1
ATOM 1412 C CA . MET A 1 180 ? -5.035 9.085 10.712 1.00 90.69 180 MET A CA 1
ATOM 1413 C C . MET A 1 180 ? -4.918 9.412 9.223 1.00 90.69 180 MET A C 1
ATOM 1415 O O . MET A 1 180 ? -4.126 8.787 8.513 1.00 90.69 180 MET A O 1
ATOM 1419 N N . LEU A 1 181 ? -5.650 10.424 8.751 1.00 85.38 181 LEU A N 1
ATOM 1420 C CA . LEU A 1 181 ? -5.535 10.908 7.377 1.00 85.38 181 LEU A CA 1
ATOM 1421 C C . LEU A 1 181 ? -4.103 11.372 7.086 1.00 85.38 181 LEU A C 1
ATOM 1423 O O . LEU A 1 181 ? -3.491 10.948 6.112 1.00 85.38 181 LEU A O 1
ATOM 1427 N N . MET A 1 182 ? -3.536 12.167 7.992 1.00 81.56 182 MET A N 1
ATOM 1428 C CA . MET A 1 182 ? -2.154 12.625 7.904 1.00 81.56 182 MET A CA 1
ATOM 1429 C C . MET A 1 182 ? -1.157 11.458 7.875 1.00 81.56 182 MET A C 1
ATOM 1431 O O . MET A 1 182 ? -0.293 11.417 7.004 1.00 81.56 182 MET A O 1
ATOM 1435 N N . LEU A 1 183 ? -1.270 10.501 8.797 1.00 81.38 183 LEU A N 1
ATOM 1436 C CA . LEU A 1 183 ? -0.336 9.377 8.895 1.00 81.38 183 LEU A CA 1
ATOM 1437 C C . LEU A 1 183 ? -0.382 8.460 7.664 1.00 81.38 183 LEU A C 1
ATOM 1439 O O . LEU A 1 183 ? 0.664 8.048 7.164 1.00 81.38 183 LEU A O 1
ATOM 1443 N N . THR A 1 184 ? -1.580 8.165 7.148 1.00 78.25 184 THR A N 1
ATOM 1444 C CA . THR A 1 184 ? -1.743 7.334 5.942 1.00 78.25 184 THR A CA 1
ATOM 1445 C C . THR A 1 184 ? -1.162 8.011 4.700 1.00 78.25 184 THR A C 1
ATOM 1447 O O . THR A 1 184 ? -0.461 7.360 3.926 1.00 78.25 184 THR A O 1
ATOM 1450 N N . GLN A 1 185 ? -1.364 9.322 4.546 1.00 77.69 185 GLN A N 1
ATOM 1451 C CA . GLN A 1 185 ? -0.784 10.103 3.449 1.00 77.69 185 GLN A CA 1
ATOM 1452 C C . GLN A 1 185 ? 0.741 10.232 3.565 1.00 77.69 185 GLN A C 1
ATOM 1454 O O . GLN A 1 185 ? 1.445 10.079 2.572 1.00 77.69 185 GLN A O 1
ATOM 1459 N N . GLN A 1 186 ? 1.281 10.454 4.766 1.00 72.00 186 GLN A N 1
ATOM 1460 C CA . GLN A 1 186 ? 2.725 10.616 4.969 1.00 72.00 186 GLN A CA 1
ATOM 1461 C C . GLN A 1 186 ? 3.514 9.326 4.748 1.00 72.00 186 GLN A C 1
ATOM 1463 O O . GLN A 1 186 ? 4.610 9.370 4.195 1.00 72.00 186 GLN A O 1
ATOM 1468 N N . LEU A 1 187 ? 2.985 8.186 5.196 1.00 71.75 187 LEU A N 1
ATOM 1469 C CA . LEU A 1 187 ? 3.714 6.924 5.110 1.00 71.75 187 LEU A CA 1
ATOM 1470 C C . LEU A 1 187 ? 3.662 6.320 3.699 1.00 71.75 187 LEU A C 1
ATOM 1472 O O . LEU A 1 187 ? 4.636 5.705 3.271 1.00 71.75 187 LEU A O 1
ATOM 1476 N N . PHE A 1 188 ? 2.553 6.509 2.972 1.00 72.06 188 PHE A N 1
ATOM 1477 C CA . PHE A 1 188 ? 2.309 5.828 1.692 1.00 72.06 188 PHE A CA 1
ATOM 1478 C C . PHE A 1 188 ? 2.176 6.754 0.474 1.00 72.06 188 PHE A C 1
ATOM 1480 O O . PHE A 1 188 ? 2.225 6.265 -0.649 1.00 72.06 188 PHE A O 1
ATOM 1487 N N . GLY A 1 189 ? 2.032 8.067 0.672 1.00 66.50 189 GLY A N 1
ATOM 1488 C CA . GLY A 1 189 ? 1.899 9.076 -0.387 1.00 66.50 189 GLY A CA 1
ATOM 1489 C C . GLY A 1 189 ? 3.015 10.123 -0.391 1.00 66.50 189 GLY A C 1
ATOM 1490 O O . GLY A 1 189 ? 2.864 11.170 -1.006 1.00 66.50 189 GLY A O 1
ATOM 1491 N N . SER A 1 190 ? 4.139 9.883 0.292 1.00 62.22 190 SER A N 1
ATOM 1492 C CA . SER A 1 190 ? 5.227 10.868 0.440 1.00 62.22 190 SER A CA 1
ATOM 1493 C C . SER A 1 190 ? 5.872 11.314 -0.877 1.00 62.22 190 SER A C 1
ATOM 1495 O O . SER A 1 190 ? 6.443 12.403 -0.939 1.00 62.22 190 SER A O 1
ATOM 1497 N N . THR A 1 191 ? 5.781 10.495 -1.925 1.00 65.00 191 THR A N 1
ATOM 1498 C CA . THR A 1 191 ? 6.281 10.806 -3.272 1.00 65.00 191 THR A CA 1
ATOM 1499 C C . THR A 1 191 ? 5.260 11.532 -4.146 1.00 65.00 191 THR A C 1
ATOM 1501 O O . THR A 1 191 ? 5.605 11.944 -5.250 1.00 65.00 191 THR A O 1
ATOM 1504 N N . ASP A 1 192 ? 4.021 11.688 -3.678 1.00 67.56 192 ASP A N 1
ATOM 1505 C CA . ASP A 1 192 ? 2.976 12.434 -4.372 1.00 67.56 192 ASP A CA 1
ATOM 1506 C C . ASP A 1 192 ? 3.063 13.927 -3.985 1.00 67.56 192 ASP A C 1
ATOM 1508 O O . ASP A 1 192 ? 2.937 14.265 -2.801 1.00 67.56 192 ASP A O 1
ATOM 1512 N N . PRO A 1 193 ? 3.285 14.846 -4.947 1.00 64.81 193 PRO A N 1
ATOM 1513 C CA . PRO A 1 193 ? 3.371 16.280 -4.674 1.00 64.81 193 PRO A CA 1
ATOM 1514 C C . PRO A 1 193 ? 2.112 16.886 -4.037 1.00 64.81 193 PRO A C 1
ATOM 1516 O O . PRO A 1 193 ? 2.221 17.895 -3.338 1.00 64.81 193 PRO A O 1
ATOM 1519 N N . GLU A 1 194 ? 0.931 16.306 -4.269 1.00 62.34 194 GLU A N 1
ATOM 1520 C CA . GLU A 1 194 ? -0.334 16.778 -3.696 1.00 62.34 194 GLU A CA 1
ATOM 1521 C C . GLU A 1 194 ? -0.534 16.291 -2.256 1.00 62.34 194 GLU A C 1
ATOM 1523 O O . GLU A 1 194 ? -1.120 17.007 -1.438 1.00 62.34 194 GLU A O 1
ATOM 1528 N N . LEU A 1 195 ? -0.013 15.104 -1.927 1.00 63.19 195 LEU A N 1
ATOM 1529 C CA . LEU A 1 195 ? -0.165 14.472 -0.610 1.00 63.19 195 LEU A CA 1
ATOM 1530 C C . LEU A 1 195 ? 1.022 14.731 0.331 1.00 63.19 195 LEU A C 1
ATOM 1532 O O . LEU A 1 195 ? 0.913 14.525 1.544 1.00 63.19 195 LEU A O 1
ATOM 1536 N N . ASN A 1 196 ? 2.155 15.211 -0.189 1.00 63.12 196 ASN A N 1
ATOM 1537 C CA . ASN A 1 196 ? 3.318 15.534 0.626 1.00 63.12 196 ASN A CA 1
ATOM 1538 C C . ASN A 1 196 ? 3.080 16.788 1.491 1.00 63.12 196 ASN A C 1
ATOM 1540 O O . ASN A 1 196 ? 3.015 17.924 1.013 1.00 63.12 196 ASN A O 1
ATOM 1544 N N . ARG A 1 197 ? 3.019 16.571 2.811 1.00 53.75 197 ARG A N 1
ATOM 1545 C CA . ARG A 1 197 ? 2.741 17.597 3.824 1.00 53.75 197 ARG A CA 1
ATOM 1546 C C . ARG A 1 197 ? 3.733 18.755 3.838 1.00 53.75 197 ARG A C 1
ATOM 1548 O O . ARG A 1 197 ? 3.301 19.882 4.078 1.00 53.75 197 ARG A O 1
ATOM 1555 N N . SER A 1 198 ? 5.037 18.503 3.685 1.00 55.88 198 SER A N 1
ATOM 1556 C CA . SER A 1 198 ? 6.014 19.589 3.830 1.00 55.88 198 SER A CA 1
ATOM 1557 C C . SER A 1 198 ? 5.812 20.632 2.737 1.00 55.88 198 SER A C 1
ATOM 1559 O O . SER A 1 198 ? 6.109 21.799 2.964 1.00 55.88 198 SER A O 1
ATOM 1561 N N . ARG A 1 199 ? 5.333 20.216 1.547 1.00 54.00 199 ARG A N 1
ATOM 1562 C CA . ARG A 1 199 ? 5.396 20.984 0.286 1.00 54.00 199 ARG A CA 1
ATOM 1563 C C . ARG A 1 199 ? 6.797 21.536 -0.024 1.00 54.00 199 ARG A C 1
ATOM 1565 O O . ARG A 1 199 ? 6.986 22.265 -0.992 1.00 54.00 199 ARG A O 1
ATOM 1572 N N . GLU A 1 200 ? 7.774 21.165 0.792 1.00 57.12 200 GLU A N 1
ATOM 1573 C CA . GLU A 1 200 ? 9.183 21.440 0.662 1.00 57.12 200 GLU A CA 1
ATOM 1574 C C . GLU A 1 200 ? 9.781 20.198 0.032 1.00 57.12 200 GLU A C 1
ATOM 1576 O O . GLU A 1 200 ? 9.549 19.074 0.492 1.00 57.12 200 GLU A O 1
ATOM 1581 N N . ALA A 1 201 ? 10.542 20.408 -1.036 1.00 60.47 201 ALA A N 1
ATOM 1582 C CA . ALA A 1 201 ? 11.301 19.333 -1.635 1.00 60.47 201 ALA A CA 1
ATOM 1583 C C . ALA A 1 201 ? 12.174 18.692 -0.549 1.00 60.47 201 ALA A C 1
ATOM 1585 O O . ALA A 1 201 ? 12.927 19.377 0.142 1.00 60.47 201 ALA A O 1
ATOM 1586 N N . ILE A 1 202 ? 12.074 17.375 -0.401 1.00 68.06 202 ILE A N 1
ATOM 1587 C CA . ILE A 1 202 ? 13.077 16.613 0.333 1.00 68.06 202 ILE A CA 1
ATOM 1588 C C . ILE A 1 202 ? 14.366 16.775 -0.469 1.00 68.06 202 ILE A C 1
ATOM 1590 O O . ILE A 1 202 ? 14.477 16.274 -1.586 1.00 68.06 202 ILE A O 1
ATOM 1594 N N . THR A 1 203 ? 15.303 17.555 0.064 1.00 71.94 203 THR A N 1
ATOM 1595 C CA . THR A 1 203 ? 16.500 17.975 -0.684 1.00 71.94 203 THR A CA 1
ATOM 1596 C C . THR A 1 203 ? 17.707 17.077 -0.430 1.00 71.94 203 THR A C 1
ATOM 1598 O O . THR A 1 203 ? 18.718 17.210 -1.117 1.00 71.94 203 THR A O 1
ATOM 1601 N N . SER A 1 204 ? 17.613 16.150 0.531 1.00 83.56 204 SER A N 1
ATOM 1602 C CA . SER A 1 204 ? 18.663 15.169 0.810 1.00 83.56 204 SER A CA 1
ATOM 1603 C C . SER A 1 204 ? 18.112 13.839 1.334 1.00 83.56 204 SER A C 1
ATOM 1605 O O . SER A 1 204 ? 17.009 13.770 1.886 1.00 83.56 204 SER A O 1
ATOM 1607 N N . ALA A 1 205 ? 18.911 12.778 1.198 1.00 83.62 205 ALA A N 1
ATOM 1608 C CA . ALA A 1 205 ? 18.588 11.457 1.734 1.00 83.62 205 ALA A CA 1
ATOM 1609 C C . ALA A 1 205 ? 18.479 11.473 3.268 1.00 83.62 205 ALA A C 1
ATOM 1611 O O . ALA A 1 205 ? 17.599 10.827 3.830 1.00 83.62 205 ALA A O 1
ATOM 1612 N N . GLU A 1 206 ? 19.313 12.254 3.960 1.00 87.12 206 GLU A N 1
ATOM 1613 C CA . GLU A 1 206 ? 19.269 12.389 5.419 1.00 87.12 206 GLU A CA 1
ATOM 1614 C C . GLU A 1 206 ? 17.942 12.992 5.893 1.00 87.12 206 GLU A C 1
ATOM 1616 O O . GLU A 1 206 ? 17.362 12.511 6.867 1.00 87.12 206 GLU A O 1
ATOM 1621 N N . GLN A 1 207 ? 17.433 14.012 5.191 1.00 83.81 207 GLN A N 1
ATOM 1622 C CA . GLN A 1 207 ? 16.120 14.595 5.483 1.00 83.81 207 GLN A CA 1
ATOM 1623 C C . GLN A 1 207 ? 14.999 13.575 5.257 1.00 83.81 207 GLN A C 1
ATOM 1625 O O . GLN A 1 207 ? 14.102 13.462 6.095 1.00 83.81 207 GLN A O 1
ATOM 1630 N N . ALA A 1 208 ? 15.076 12.798 4.169 1.00 82.56 208 ALA A N 1
ATOM 1631 C CA . ALA A 1 208 ? 14.117 11.736 3.869 1.00 82.56 208 ALA A CA 1
ATOM 1632 C C . ALA A 1 208 ? 14.066 10.693 4.996 1.00 82.56 208 ALA A C 1
ATOM 1634 O O . ALA A 1 208 ? 12.996 10.386 5.518 1.00 82.56 208 ALA A O 1
ATOM 1635 N N . ILE A 1 209 ? 15.233 10.192 5.411 1.00 86.00 209 ILE A N 1
ATOM 1636 C CA . ILE A 1 209 ? 15.369 9.182 6.467 1.00 86.00 209 ILE A CA 1
ATOM 1637 C C . ILE A 1 209 ? 14.853 9.726 7.804 1.00 86.00 209 ILE A C 1
ATOM 1639 O O . ILE A 1 209 ? 14.101 9.043 8.497 1.00 86.00 209 ILE A O 1
ATOM 1643 N N . ALA A 1 210 ? 15.212 10.961 8.167 1.00 86.25 210 ALA A N 1
ATOM 1644 C CA . ALA A 1 210 ? 14.748 11.583 9.404 1.00 86.25 210 ALA A CA 1
ATOM 1645 C C . ALA A 1 210 ? 13.219 11.740 9.433 1.00 86.25 210 ALA A C 1
ATOM 1647 O O . ALA A 1 210 ? 12.588 11.430 10.446 1.00 86.25 210 ALA A O 1
ATOM 1648 N N . MET A 1 211 ? 12.620 12.170 8.317 1.00 82.81 211 MET A N 1
ATOM 1649 C CA . MET A 1 211 ? 11.168 12.279 8.179 1.00 82.81 211 MET A CA 1
ATOM 1650 C C . MET A 1 211 ? 10.489 10.910 8.306 1.00 82.81 211 MET A C 1
ATOM 1652 O O . MET A 1 211 ? 9.534 10.780 9.071 1.00 82.81 211 MET A O 1
ATOM 1656 N N . LEU A 1 212 ? 10.988 9.887 7.604 1.00 82.88 212 LEU A N 1
ATOM 1657 C CA . LEU A 1 212 ? 10.443 8.527 7.672 1.00 82.88 212 LEU A CA 1
ATOM 1658 C C . LEU A 1 212 ? 10.504 7.972 9.098 1.00 82.88 212 LEU A C 1
ATOM 1660 O O . LEU A 1 212 ? 9.491 7.505 9.614 1.00 82.88 212 LEU A O 1
ATOM 1664 N N . ASN A 1 213 ? 11.652 8.099 9.766 1.00 86.00 213 ASN A N 1
ATOM 1665 C CA . ASN A 1 213 ? 11.821 7.652 11.148 1.00 86.00 213 ASN A CA 1
ATOM 1666 C C . ASN A 1 213 ? 10.854 8.356 12.105 1.00 86.00 213 ASN A C 1
ATOM 1668 O O . ASN A 1 213 ? 10.288 7.714 12.987 1.00 86.00 213 ASN A O 1
ATOM 1672 N N . TYR A 1 214 ? 10.639 9.662 11.925 1.00 86.06 214 TYR A N 1
ATOM 1673 C CA . TYR A 1 214 ? 9.682 10.418 12.728 1.00 86.06 214 TYR A CA 1
ATOM 1674 C C . TYR A 1 214 ? 8.244 9.924 12.524 1.00 86.06 214 TYR A C 1
ATOM 1676 O O . TYR A 1 214 ? 7.552 9.649 13.501 1.00 86.06 214 TYR A O 1
ATOM 1684 N N . VAL A 1 215 ? 7.807 9.773 11.269 1.00 83.50 215 VAL A N 1
ATOM 1685 C CA . VAL A 1 215 ? 6.444 9.320 10.939 1.00 83.50 215 VAL A CA 1
ATOM 1686 C C . VAL A 1 215 ? 6.196 7.906 11.466 1.00 83.50 215 VAL A C 1
ATOM 1688 O O . VAL A 1 215 ? 5.154 7.656 12.068 1.00 83.50 215 VAL A O 1
ATOM 1691 N N . ILE A 1 216 ? 7.159 6.995 11.295 1.00 85.31 216 ILE A N 1
ATOM 1692 C CA . ILE A 1 216 ? 7.062 5.617 11.793 1.00 85.31 216 ILE A CA 1
ATOM 1693 C C . ILE A 1 216 ? 6.982 5.608 13.322 1.00 85.31 216 ILE A C 1
ATOM 1695 O O . ILE A 1 216 ? 6.089 4.974 13.877 1.00 85.31 216 ILE A O 1
ATOM 1699 N N . ALA A 1 217 ? 7.857 6.346 14.011 1.00 88.12 217 ALA A N 1
ATOM 1700 C CA . ALA A 1 217 ? 7.841 6.411 15.470 1.00 88.12 217 ALA A CA 1
ATOM 1701 C C . ALA A 1 217 ? 6.526 6.998 16.012 1.00 88.12 217 ALA A C 1
ATOM 1703 O O . ALA A 1 217 ? 6.002 6.508 17.014 1.00 88.12 217 ALA A O 1
ATOM 1704 N N . ASP A 1 218 ? 5.971 8.020 15.353 1.00 87.88 218 ASP A N 1
ATOM 1705 C CA . ASP A 1 218 ? 4.684 8.603 15.738 1.00 87.88 218 ASP A CA 1
ATOM 1706 C C . ASP A 1 218 ? 3.527 7.610 15.550 1.00 87.88 218 ASP A C 1
ATOM 1708 O O . ASP A 1 218 ? 2.697 7.441 16.448 1.00 87.88 218 ASP A O 1
ATOM 1712 N N . PHE A 1 219 ? 3.521 6.884 14.426 1.00 87.62 219 PHE A N 1
ATOM 1713 C CA . PHE A 1 219 ? 2.558 5.818 14.147 1.00 87.62 219 PHE A CA 1
ATOM 1714 C C . PHE A 1 219 ? 2.638 4.701 15.196 1.00 87.62 219 PHE A C 1
ATOM 1716 O O . PHE A 1 219 ? 1.626 4.304 15.776 1.00 87.62 219 PHE A O 1
ATOM 1723 N N . GLU A 1 220 ? 3.847 4.219 15.492 1.00 89.44 220 GLU A N 1
ATOM 1724 C CA . GLU A 1 220 ? 4.072 3.175 16.489 1.00 89.44 220 GLU A CA 1
ATOM 1725 C C . GLU A 1 220 ? 3.631 3.605 17.886 1.00 89.44 220 GLU A C 1
ATOM 1727 O O . GLU A 1 220 ? 3.011 2.814 18.593 1.00 89.44 220 GLU A O 1
ATOM 1732 N N . ASN A 1 221 ? 3.930 4.840 18.297 1.00 93.19 221 ASN A N 1
ATOM 1733 C CA . ASN A 1 221 ? 3.529 5.351 19.606 1.00 93.19 221 ASN A CA 1
ATOM 1734 C C . ASN A 1 221 ? 2.009 5.424 19.741 1.00 93.19 221 ASN A C 1
ATOM 1736 O O . ASN A 1 221 ? 1.471 4.936 20.733 1.00 93.19 221 ASN A O 1
ATOM 1740 N N . TYR A 1 222 ? 1.317 5.937 18.723 1.00 93.62 222 TYR A N 1
ATOM 1741 C CA . TYR A 1 222 ? -0.141 5.995 18.725 1.00 93.62 222 TYR A CA 1
ATOM 1742 C C . TYR A 1 222 ? -0.773 4.601 18.892 1.00 93.62 222 TYR A C 1
ATOM 1744 O O . TYR A 1 222 ? -1.585 4.372 19.790 1.00 93.62 222 TYR A O 1
ATOM 1752 N N . PHE A 1 223 ? -0.358 3.630 18.071 1.00 94.25 223 PHE A N 1
ATOM 1753 C CA . PHE A 1 223 ? -0.923 2.279 18.139 1.00 94.25 223 PHE A CA 1
ATOM 1754 C C . PHE A 1 223 ? -0.457 1.486 19.366 1.00 94.25 223 PHE A C 1
ATOM 1756 O O . PHE A 1 223 ? -1.169 0.581 19.808 1.00 94.25 223 PHE A O 1
ATOM 1763 N N . ARG A 1 224 ? 0.689 1.829 19.966 1.00 95.81 224 ARG A N 1
ATOM 1764 C CA . ARG A 1 224 ? 1.136 1.279 21.256 1.00 95.81 224 ARG A CA 1
ATOM 1765 C C . ARG A 1 224 ? 0.166 1.655 22.372 1.00 95.81 224 ARG A C 1
ATOM 1767 O O . ARG A 1 224 ? -0.225 0.774 23.139 1.00 95.81 224 ARG A O 1
ATOM 1774 N N . ASP A 1 225 ? -0.250 2.917 22.423 1.00 96.12 225 ASP A N 1
ATOM 1775 C CA . ASP A 1 225 ? -1.189 3.416 23.428 1.00 96.12 225 ASP A CA 1
ATOM 1776 C C . ASP A 1 225 ? -2.589 2.828 23.214 1.00 96.12 225 ASP A C 1
ATOM 1778 O O . ASP A 1 225 ? -3.195 2.321 24.160 1.00 96.12 225 ASP A O 1
ATOM 1782 N N . LEU A 1 226 ? -3.057 2.770 21.960 1.00 96.12 226 LEU A N 1
ATOM 1783 C CA . LEU A 1 226 ? -4.323 2.113 21.614 1.00 96.12 226 LEU A CA 1
ATOM 1784 C C . LEU A 1 226 ? -4.316 0.624 22.004 1.00 96.12 226 LEU A C 1
ATOM 1786 O O . LEU A 1 226 ? -5.278 0.114 22.578 1.00 96.12 226 LEU A O 1
ATOM 1790 N N . THR A 1 227 ? -3.201 -0.072 21.764 1.00 96.94 227 THR A N 1
ATOM 1791 C CA . THR A 1 227 ? -3.025 -1.474 22.172 1.00 96.94 227 THR A CA 1
ATOM 1792 C C . THR A 1 227 ? -3.054 -1.626 23.694 1.00 96.94 227 THR A C 1
ATOM 1794 O O . THR A 1 227 ? -3.634 -2.584 24.210 1.00 96.94 227 THR A O 1
ATOM 1797 N N . ALA A 1 228 ? -2.415 -0.714 24.433 1.00 97.75 228 ALA A N 1
ATOM 1798 C CA . ALA A 1 228 ? -2.417 -0.732 25.892 1.00 97.75 228 ALA A CA 1
ATOM 1799 C C . ALA A 1 228 ? -3.832 -0.520 26.455 1.00 97.75 228 ALA A C 1
ATOM 1801 O O . ALA A 1 228 ? -4.234 -1.268 27.349 1.00 97.75 228 ALA A O 1
ATOM 1802 N N . ASP A 1 229 ? -4.604 0.411 25.884 1.00 97.31 229 ASP A N 1
ATOM 1803 C CA . ASP A 1 229 ? -6.019 0.586 26.227 1.00 97.31 229 ASP A CA 1
ATOM 1804 C C . ASP A 1 229 ? -6.818 -0.688 25.949 1.00 97.31 229 ASP A C 1
ATOM 1806 O O . ASP A 1 229 ? -7.497 -1.169 26.847 1.00 97.31 229 ASP A O 1
ATOM 1810 N N . ARG A 1 230 ? -6.691 -1.311 24.769 1.00 97.19 230 ARG A N 1
ATOM 1811 C CA . ARG A 1 230 ? -7.444 -2.539 24.445 1.00 97.19 230 ARG A CA 1
ATOM 1812 C C . ARG A 1 230 ? -7.093 -3.742 25.307 1.00 97.19 230 ARG A C 1
ATOM 1814 O O . ARG A 1 230 ? -7.952 -4.585 25.555 1.00 97.19 230 ARG A O 1
ATOM 1821 N N . ARG A 1 231 ? -5.868 -3.807 25.832 1.00 97.38 231 ARG A N 1
ATOM 1822 C CA . ARG A 1 231 ? -5.494 -4.813 26.840 1.00 97.38 231 ARG A CA 1
ATOM 1823 C C . ARG A 1 231 ? -6.182 -4.576 28.184 1.00 97.38 231 ARG A C 1
ATOM 1825 O O . ARG A 1 231 ? -6.501 -5.549 28.861 1.00 97.38 231 ARG A O 1
ATOM 1832 N N . ALA A 1 232 ? -6.385 -3.319 28.573 1.00 98.00 232 ALA A N 1
ATOM 1833 C CA . ALA A 1 232 ? -7.067 -2.961 29.816 1.00 98.00 232 ALA A CA 1
ATOM 1834 C C . ALA A 1 232 ? -8.602 -2.989 29.678 1.00 98.00 232 ALA A C 1
ATOM 1836 O O . ALA A 1 232 ? -9.294 -3.404 30.605 1.00 98.00 232 ALA A O 1
ATOM 1837 N N . ASN A 1 233 ? -9.115 -2.587 28.514 1.00 97.06 233 ASN A N 1
ATOM 1838 C CA . ASN A 1 233 ? -10.521 -2.360 28.195 1.00 97.06 233 ASN A CA 1
ATOM 1839 C C . ASN A 1 233 ? -10.880 -3.016 26.843 1.00 97.06 233 ASN A C 1
ATOM 1841 O O . ASN A 1 233 ? -10.996 -2.312 25.833 1.00 97.06 233 ASN A O 1
ATOM 1845 N N . PRO A 1 234 ? -11.047 -4.352 26.785 1.00 96.00 234 PRO A N 1
ATOM 1846 C CA . PRO A 1 234 ? -11.354 -5.048 25.536 1.00 96.00 234 PRO A CA 1
ATOM 1847 C C . PRO A 1 234 ? -12.683 -4.595 24.921 1.00 96.00 234 PRO A C 1
ATOM 1849 O O . PRO A 1 234 ? -13.661 -4.366 25.637 1.00 96.00 234 PRO A O 1
ATOM 1852 N N . ARG A 1 235 ? -12.729 -4.500 23.589 1.00 91.31 235 ARG A N 1
ATOM 1853 C CA . ARG A 1 235 ? -13.922 -4.144 22.804 1.00 91.31 235 ARG A CA 1
ATOM 1854 C C . ARG A 1 235 ? -14.079 -5.117 21.634 1.00 91.31 235 ARG A C 1
ATOM 1856 O O . ARG A 1 235 ? -13.247 -5.996 21.441 1.00 91.31 235 ARG A O 1
ATOM 1863 N N . GLU A 1 236 ? -15.159 -4.977 20.871 1.00 88.19 236 GLU A N 1
ATOM 1864 C CA . GLU A 1 236 ? -15.433 -5.800 19.680 1.00 88.19 236 GLU A CA 1
ATOM 1865 C C . GLU A 1 236 ? -14.831 -5.202 18.389 1.00 88.19 236 GLU A C 1
ATOM 1867 O O . GLU A 1 236 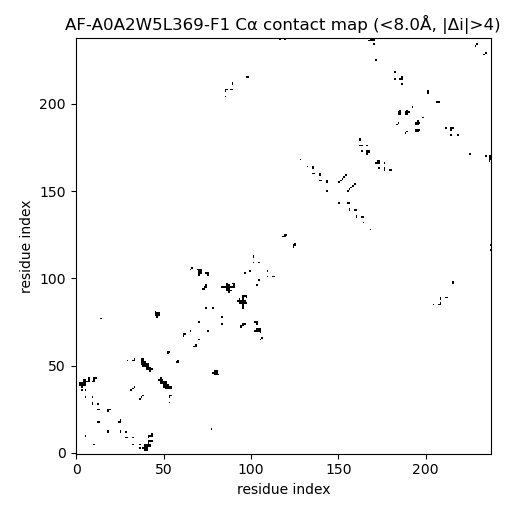? -15.391 -5.343 17.300 1.00 88.19 236 GLU A O 1
ATOM 1872 N N . ASP A 1 237 ? -13.705 -4.497 18.508 1.00 91.44 237 ASP A N 1
ATOM 1873 C CA . ASP A 1 237 ? -12.828 -4.166 17.381 1.00 91.44 237 ASP A CA 1
ATOM 1874 C C . ASP A 1 237 ? -11.880 -5.336 17.064 1.00 91.44 237 ASP A C 1
ATOM 1876 O O . ASP A 1 237 ? -11.978 -6.415 17.659 1.00 91.44 237 ASP A O 1
ATOM 1880 N N . ILE A 1 238 ? -11.064 -5.170 16.023 1.00 91.25 238 ILE A N 1
ATOM 1881 C CA . ILE A 1 238 ? -10.044 -6.148 15.622 1.00 91.25 238 ILE A CA 1
ATOM 1882 C C . ILE A 1 238 ? -8.823 -6.130 16.543 1.00 91.25 238 ILE A C 1
ATOM 1884 O O . ILE A 1 238 ? -8.298 -7.238 16.803 1.00 91.25 238 ILE A O 1
#

InterPro domains:
  IPR002397 Cytochrome P450, B-class [PR00359] (105-116)
  IPR002397 Cytochrome P450, B-class [PR00359] (152-168)
  IPR002397 Cytochrome P450, B-class [PR00359] (169-184)
  IPR002397 Cytochrome P450, B-class [PR00359] (221-238)
  IPR036396 Cytochrome P450 superfamily [G3DSA:1.10.630.10] (3-238)
  IPR036396 Cytochrome P450 superfamily [SSF48264] (12-238)
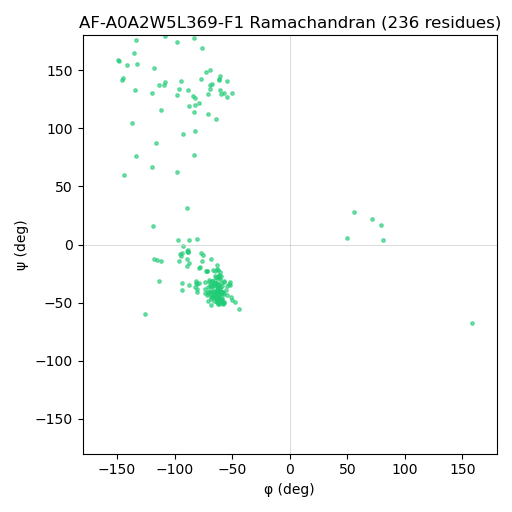
Nearest PDB structures (foldseek):
  3tkt-assembly1_A  TM=9.652E-01  e=1.191E-14  Novosphingobium aromaticivorans DSM 12444
  8euk-assembly1_A  TM=9.548E-01  e=2.239E-13  Pseudomonas sp.
  7v46-assembly1_A  TM=9.003E-01  e=9.191E-14  Rhodococcus coprophilus
  8eul-assembly1_A  TM=9.546E-01  e=2.768E-12  Pseudomonas sp.
  7ttb-assembly1_A  TM=6.739E-01  e=2.824E-04  [Actinomadura] parvosata subsp. kistnae

Mean predicted aligned error: 5.14 Å

Foldseek 3Di:
DDFAADDQVLLVLVQDPVNVVVPVVNVVSLVCCVVPPQWGWRDDPFFDIDIRHRDPVVVVVLVVCCVVNPQQQAPVDGDGPLLLQLLLVLDPNSSSCLDPDLRNDDPPVNVVRCVVCVVCPDPVNVVVCVVVLVVLLVVLVVQVVVVPDDDPCVVSRVLQSVLVSVCVQLVNDPVCSVVSSLLVLVQPVCVPCVSNPVVDPPPDSVSVSVSSNVSSVVVCVVVVVSVVCCVVPPDPHD

Solvent-accessible surface area (backbone atoms only — not comparable to full-atom values): 13874 Å² total; per-residue (Å²): 134,85,78,53,67,50,58,60,72,56,28,49,47,74,73,36,74,67,35,70,76,39,54,69,66,44,48,50,48,51,51,49,32,45,76,76,46,33,68,19,34,30,58,51,98,60,35,75,72,41,76,46,72,60,40,68,70,58,49,54,54,49,75,70,36,57,90,81,52,64,32,51,81,50,68,77,60,94,62,39,52,66,58,44,51,42,32,15,73,60,24,99,82,54,61,33,57,86,64,91,47,70,77,43,39,42,84,80,53,27,62,62,60,47,60,75,52,48,67,61,74,31,74,79,47,43,58,71,49,44,64,58,49,51,50,54,51,50,55,46,50,52,57,56,60,72,60,72,83,74,75,58,56,58,74,78,36,60,62,48,50,62,51,52,48,52,28,56,43,67,60,48,59,76,88,45,48,70,57,52,54,49,51,54,30,53,76,75,28,55,88,36,80,89,49,26,82,78,77,57,78,78,86,44,67,68,56,47,35,53,51,51,54,51,54,51,50,52,52,51,51,54,53,50,52,53,49,53,46,42,73,78,55,72,69,96,47,120

Sequence (238 aa):
MTKPILPGEVAAAIVDPVAYGQWDALHDQLAWARAKAPLAVAENPDFDPFWLVTRHADIMAISKDPQRFANGVRPTVLTNRDGEAIARAATPNNDGHLVRSLVQMDAPDHMKYRLLTQSWFMPKNLKIVEDRIRTLARASIDRMLEQGGETDFARDVAAHYPLRVIMDILGVPPEDEPRMLMLTQQLFGSTDPELNRSREAITSAEQAIAMLNYVIADFENYFRDLTADRRANPREDI

Secondary structure (DSSP, 8-state):
-PPPB--HHHHHHHH-HHHHHSHHHHHHHHHHHHHH-SEEEE--TTS--EEEE--HHHHHHHHT-TTTS-SSSS-SS---HHHHHHHHHHSTTSS--SS--GGG--TTHHHHHHHHHHTTTSHHHHHHHHHHHHHHHHHHHHHHHTT-S---HIIIIITTHHHHHHHHHHT--GGGHHHHHHHHHHHHSTT-TTT-TT-S---SHHHHHHHHHHHHHHHHHHHHHHHHHHHHS--S--

Organism: Sphingopyxis macrogoltabida (NCBI:txid33050)